Protein AF-A0A1P8F9T5-F1 (afdb_monomer_lite)

Foldseek 3Di:
DDLVVQLVVLVVVLVVLLQVQLVQCCVQVVDDSVVSSVVLVCLLCVVCPVPDDDPDPSNVVSSVVSNVRSVVSVVSNVVSVVVVVVVVVVVVVLVVVVLVLLVVCCVQALLLLLLQQLQQDPQNAPLDDQPDPPDADDPVSLVVVVVVLVPDQQFGHPVSHDLVSLLVSLPDPSLVVLVPDPSQCVDPLSVQLSVLSVVVNVVCVVPVDPVPDDPVVSVVSRVSSSSNNSSSVVSVSVSLVVCVPPPVVVSSVVRRVHSNPDDDDPDDRDPPDDDDDD

Structure (mmCIF, N/CA/C/O backbone):
data_AF-A0A1P8F9T5-F1
#
_entry.id   AF-A0A1P8F9T5-F1
#
loop_
_atom_site.group_PDB
_atom_site.id
_atom_site.type_symbol
_atom_site.label_atom_id
_atom_site.label_alt_id
_atom_site.label_comp_id
_atom_site.label_asym_id
_atom_site.label_entity_id
_atom_site.label_seq_id
_atom_site.pdbx_PDB_ins_code
_atom_site.Cartn_x
_atom_site.Cartn_y
_atom_site.Cartn_z
_atom_site.occupancy
_atom_site.B_iso_or_equiv
_atom_site.auth_seq_id
_atom_site.auth_comp_id
_atom_site.auth_asym_id
_atom_site.auth_atom_id
_atom_site.pdbx_PDB_model_num
ATOM 1 N N . MET A 1 1 ? 13.207 12.557 -6.306 1.00 66.38 1 MET A N 1
ATOM 2 C CA . MET A 1 1 ? 13.118 11.858 -7.606 1.00 66.38 1 MET A CA 1
ATOM 3 C C . MET A 1 1 ? 12.742 10.406 -7.353 1.00 66.38 1 MET A C 1
ATOM 5 O O . MET A 1 1 ? 13.558 9.678 -6.791 1.00 66.38 1 MET A O 1
ATOM 9 N N . ASN A 1 2 ? 11.508 10.028 -7.687 1.00 79.88 2 ASN A N 1
ATOM 10 C CA . ASN A 1 2 ? 10.922 8.706 -7.414 1.00 79.88 2 ASN A CA 1
ATOM 11 C C . ASN A 1 2 ? 11.573 7.623 -8.296 1.00 79.88 2 ASN A C 1
ATOM 13 O O . ASN A 1 2 ? 12.144 7.956 -9.336 1.00 79.88 2 ASN A O 1
ATOM 17 N N . ALA A 1 3 ? 11.474 6.339 -7.929 1.00 78.50 3 ALA A N 1
ATOM 18 C CA . ALA A 1 3 ? 12.076 5.229 -8.686 1.00 78.50 3 ALA A CA 1
ATOM 19 C C . ALA A 1 3 ? 11.681 5.244 -10.177 1.00 78.50 3 ALA A C 1
ATOM 21 O O . ALA A 1 3 ? 12.543 5.172 -11.050 1.00 78.50 3 ALA A O 1
ATOM 22 N N . ASN A 1 4 ? 10.400 5.497 -10.474 1.00 85.06 4 ASN A N 1
ATOM 23 C CA . ASN A 1 4 ? 9.904 5.646 -11.847 1.00 85.06 4 ASN A CA 1
ATOM 24 C C . ASN A 1 4 ? 10.544 6.835 -12.595 1.00 85.06 4 ASN A C 1
ATOM 26 O O . ASN A 1 4 ? 10.801 6.738 -13.789 1.00 85.06 4 ASN A O 1
ATOM 30 N N . GLN A 1 5 ? 10.827 7.948 -11.908 1.00 88.19 5 GLN A N 1
ATOM 31 C CA . GLN A 1 5 ? 11.483 9.114 -12.518 1.00 88.19 5 GLN A CA 1
ATOM 32 C C . GLN A 1 5 ? 12.963 8.835 -12.807 1.00 88.19 5 GLN A C 1
ATOM 34 O O . GLN A 1 5 ? 13.463 9.233 -13.853 1.00 88.19 5 GLN A O 1
ATOM 39 N N . ARG A 1 6 ? 13.655 8.121 -11.905 1.00 87.75 6 ARG A N 1
ATOM 40 C CA . ARG A 1 6 ? 15.044 7.675 -12.110 1.00 87.75 6 ARG A CA 1
ATOM 41 C C . ARG A 1 6 ? 15.148 6.728 -13.305 1.00 87.75 6 ARG A C 1
ATOM 43 O O . ARG A 1 6 ? 16.012 6.923 -14.152 1.00 87.75 6 ARG A O 1
ATOM 50 N N . LEU A 1 7 ? 14.238 5.756 -13.389 1.00 91.31 7 LEU A N 1
ATOM 51 C CA . LEU A 1 7 ? 14.161 4.809 -14.500 1.00 91.31 7 LEU A CA 1
ATOM 52 C C . LEU A 1 7 ? 13.865 5.521 -15.830 1.00 91.31 7 LEU A C 1
ATOM 54 O O . LEU A 1 7 ? 14.574 5.301 -16.807 1.00 91.31 7 LEU A O 1
ATOM 58 N N . ALA A 1 8 ? 12.876 6.420 -15.861 1.00 92.88 8 ALA A N 1
ATOM 59 C CA . ALA A 1 8 ? 12.541 7.188 -17.062 1.00 92.88 8 ALA A CA 1
ATOM 60 C C . ALA A 1 8 ? 13.711 8.063 -17.541 1.00 92.88 8 ALA A C 1
ATOM 62 O O . ALA A 1 8 ? 13.995 8.108 -18.737 1.00 92.88 8 ALA A O 1
ATOM 63 N N . LEU A 1 9 ? 14.424 8.710 -16.613 1.00 93.44 9 LEU A N 1
ATOM 64 C CA . LEU A 1 9 ? 15.617 9.494 -16.927 1.00 93.44 9 LEU A CA 1
ATOM 65 C C . LEU A 1 9 ? 16.732 8.612 -17.512 1.00 93.44 9 LEU A C 1
ATOM 67 O O . LEU A 1 9 ? 17.311 8.966 -18.536 1.00 93.44 9 LEU A O 1
ATOM 71 N N . ALA A 1 10 ? 17.010 7.457 -16.897 1.00 92.88 10 ALA A N 1
ATOM 72 C CA . ALA A 1 10 ? 18.035 6.526 -17.370 1.00 92.88 10 ALA A CA 1
ATOM 73 C C . ALA A 1 10 ? 17.717 5.979 -18.773 1.00 92.88 10 ALA A C 1
ATOM 75 O O . ALA A 1 10 ? 18.599 5.948 -19.630 1.00 92.88 10 ALA A O 1
ATOM 76 N N . ILE A 1 11 ? 16.451 5.628 -19.033 1.00 95.56 11 ILE A N 1
ATOM 77 C CA . ILE A 1 11 ? 15.979 5.212 -20.362 1.00 95.56 11 ILE A CA 1
ATOM 78 C C . ILE A 1 11 ? 16.142 6.354 -21.371 1.00 95.56 11 ILE A C 1
ATOM 80 O O . ILE A 1 11 ? 16.661 6.132 -22.461 1.00 95.56 11 ILE A O 1
ATOM 84 N N . GLY A 1 12 ? 15.749 7.580 -21.013 1.00 96.44 12 GLY A N 1
ATOM 85 C CA . GLY A 1 12 ? 15.883 8.745 -21.890 1.00 96.44 12 GLY A CA 1
ATOM 86 C C . GLY A 1 12 ? 17.334 9.025 -22.294 1.00 96.44 12 GLY A C 1
ATOM 87 O O . GLY A 1 12 ? 17.613 9.254 -23.470 1.00 96.44 12 GLY A O 1
ATOM 88 N N . ILE A 1 13 ? 18.271 8.940 -21.344 1.00 96.00 13 ILE A N 1
ATOM 89 C CA . ILE A 1 13 ? 19.704 9.121 -21.617 1.00 96.00 13 ILE A CA 1
ATOM 90 C C . ILE A 1 13 ? 20.246 7.981 -22.486 1.00 96.00 13 ILE A C 1
ATOM 92 O O . ILE A 1 13 ? 20.956 8.243 -23.455 1.00 96.00 13 ILE A O 1
ATOM 96 N N . LEU A 1 14 ? 19.883 6.728 -22.193 1.00 96.81 14 LEU A N 1
ATOM 97 C CA . LEU A 1 14 ? 20.298 5.575 -22.995 1.00 96.81 14 LEU A CA 1
ATOM 98 C C . LEU A 1 14 ? 19.817 5.691 -24.448 1.00 96.81 14 LEU A C 1
ATOM 100 O O . LEU A 1 14 ? 20.586 5.431 -25.370 1.00 96.81 14 LEU A O 1
ATOM 104 N N . MET A 1 15 ? 18.575 6.137 -24.659 1.00 96.88 15 MET A N 1
ATOM 105 C CA . MET A 1 15 ? 18.025 6.389 -25.994 1.00 96.88 15 MET A CA 1
ATOM 106 C C . MET A 1 15 ? 18.798 7.489 -26.726 1.00 96.88 15 MET A C 1
ATOM 108 O O . MET A 1 15 ? 19.108 7.334 -27.904 1.00 96.88 15 MET A O 1
ATOM 112 N N . LEU A 1 16 ? 19.163 8.574 -26.037 1.00 97.31 16 LEU A N 1
ATOM 113 C CA . LEU A 1 16 ? 19.968 9.647 -26.623 1.00 97.31 16 LEU A CA 1
ATOM 114 C C . LEU A 1 16 ? 21.365 9.155 -27.026 1.00 97.31 16 LEU A C 1
ATOM 116 O O . LEU A 1 16 ? 21.825 9.466 -28.124 1.00 97.31 16 LEU A O 1
ATOM 120 N N . ILE A 1 17 ? 22.010 8.342 -26.183 1.00 96.62 17 ILE A N 1
ATOM 121 C CA . ILE A 1 17 ? 23.303 7.712 -26.489 1.00 96.62 17 ILE A CA 1
ATOM 122 C C . ILE A 1 17 ? 23.172 6.769 -27.691 1.00 96.62 17 ILE A C 1
ATOM 124 O O . ILE A 1 17 ? 24.004 6.817 -28.595 1.00 96.62 17 ILE A O 1
ATOM 128 N N . ALA A 1 18 ? 22.116 5.954 -27.745 1.00 96.81 18 ALA A N 1
ATOM 129 C CA . ALA A 1 18 ? 21.873 5.038 -28.856 1.00 96.81 18 ALA A CA 1
ATOM 130 C C . ALA A 1 18 ? 21.623 5.782 -30.181 1.00 96.81 18 ALA A C 1
ATOM 132 O O . ALA A 1 18 ? 22.160 5.397 -31.219 1.00 96.81 18 ALA A O 1
ATOM 133 N N . ILE A 1 19 ? 20.866 6.884 -30.156 1.00 97.50 19 ILE A N 1
ATOM 134 C CA . ILE A 1 19 ? 20.641 7.737 -31.333 1.00 97.50 19 ILE A CA 1
ATOM 135 C C . ILE A 1 19 ? 21.954 8.392 -31.780 1.00 97.50 19 ILE A C 1
ATOM 137 O O . ILE A 1 19 ? 22.279 8.362 -32.966 1.00 97.50 19 ILE A O 1
ATOM 141 N N . ALA A 1 20 ? 22.736 8.939 -30.844 1.00 96.88 20 ALA A N 1
ATOM 142 C CA . ALA A 1 20 ? 24.030 9.547 -31.146 1.00 96.88 20 ALA A CA 1
ATOM 143 C C . ALA A 1 20 ? 25.016 8.529 -31.743 1.00 96.88 20 ALA A C 1
ATOM 145 O O . ALA A 1 20 ? 25.662 8.826 -32.748 1.00 96.88 20 ALA A O 1
ATOM 146 N N . GLY A 1 21 ? 25.082 7.318 -31.179 1.00 96.31 21 GLY A N 1
ATOM 147 C CA . GLY A 1 21 ? 25.887 6.215 -31.708 1.00 96.31 21 GLY A CA 1
ATOM 148 C C . GLY A 1 21 ? 25.456 5.796 -33.112 1.00 96.31 21 GLY A C 1
ATOM 149 O O . GLY A 1 21 ? 26.296 5.697 -34.003 1.00 96.31 21 GLY A O 1
ATOM 150 N N . THR A 1 22 ? 24.146 5.671 -33.345 1.00 97.31 22 THR A N 1
ATOM 151 C CA . THR A 1 22 ? 23.578 5.303 -34.653 1.00 97.31 22 THR A CA 1
ATOM 152 C C . THR A 1 22 ? 23.912 6.344 -35.721 1.00 97.31 22 THR A C 1
ATOM 154 O O . THR A 1 22 ? 24.378 6.003 -36.806 1.00 97.31 22 THR A O 1
ATOM 157 N N . ILE A 1 23 ? 23.727 7.634 -35.416 1.00 97.62 23 ILE A N 1
ATOM 158 C CA . ILE A 1 23 ? 24.086 8.726 -36.332 1.00 97.62 23 ILE A CA 1
ATOM 159 C C . ILE A 1 23 ? 25.601 8.738 -36.577 1.00 97.62 23 ILE A C 1
ATOM 161 O O . ILE A 1 23 ? 26.035 8.910 -37.716 1.00 97.62 23 ILE A O 1
ATOM 165 N N . GLY A 1 24 ? 26.399 8.542 -35.524 1.00 96.38 24 GLY A N 1
ATOM 166 C CA . GLY A 1 24 ? 27.856 8.501 -35.599 1.00 96.38 24 GLY A CA 1
ATOM 167 C C . GLY A 1 24 ? 28.362 7.387 -36.512 1.00 96.38 24 GLY A C 1
ATOM 168 O O . GLY A 1 24 ? 29.089 7.669 -37.460 1.00 96.38 24 GLY A O 1
ATOM 169 N N . PHE A 1 25 ? 27.930 6.143 -36.296 1.00 97.06 25 PHE A N 1
ATOM 170 C CA . PHE A 1 25 ? 28.330 5.016 -37.141 1.00 97.06 25 PHE A CA 1
ATOM 171 C C . PHE A 1 25 ? 27.805 5.135 -38.572 1.00 97.06 25 PHE A C 1
ATOM 173 O O . PHE A 1 25 ? 28.556 4.870 -39.505 1.00 97.06 25 PHE A O 1
ATOM 180 N N . SER A 1 26 ? 26.569 5.602 -38.777 1.00 96.69 26 SER A N 1
ATOM 181 C CA . SER A 1 26 ? 26.037 5.801 -40.132 1.00 96.69 26 SER A CA 1
ATOM 182 C C . SER A 1 26 ? 26.861 6.822 -40.927 1.00 96.69 26 SER A C 1
ATOM 184 O O . SER A 1 26 ? 27.148 6.604 -42.100 1.00 96.69 26 SER A O 1
ATOM 186 N N . ARG A 1 27 ? 27.316 7.912 -40.289 1.00 95.56 27 ARG A N 1
ATOM 187 C CA . ARG A 1 27 ? 28.138 8.939 -40.953 1.00 95.56 27 ARG A CA 1
ATOM 188 C C . ARG A 1 27 ? 29.600 8.539 -41.136 1.00 95.56 27 ARG A C 1
ATOM 190 O O . ARG A 1 27 ? 30.176 8.888 -42.160 1.00 95.56 27 ARG A O 1
ATOM 197 N N . LEU A 1 28 ? 30.200 7.875 -40.149 1.00 95.00 28 LEU A N 1
ATOM 198 C CA . LEU A 1 28 ? 31.630 7.542 -40.160 1.00 95.00 28 LEU A CA 1
ATOM 199 C C . LEU A 1 28 ? 31.944 6.283 -40.977 1.00 95.00 28 LEU A C 1
ATOM 201 O O . LEU A 1 28 ? 33.001 6.219 -41.592 1.00 95.00 28 LEU A O 1
ATOM 205 N N . GLU A 1 29 ? 31.034 5.307 -41.001 1.00 93.44 29 GLU A N 1
ATOM 206 C CA . GLU A 1 29 ? 31.221 4.029 -41.706 1.00 93.44 29 GLU A CA 1
ATOM 207 C C . GLU A 1 29 ? 30.337 3.909 -42.962 1.00 93.44 29 GLU A C 1
ATOM 209 O O . GLU A 1 29 ? 30.403 2.910 -43.670 1.00 93.44 29 GLU A O 1
ATOM 214 N N . GLY A 1 30 ? 29.491 4.906 -43.258 1.00 92.56 30 GLY A N 1
ATOM 215 C CA . GLY A 1 30 ? 28.586 4.872 -44.417 1.00 92.56 30 GLY A CA 1
ATOM 216 C C . GLY A 1 30 ? 27.488 3.806 -44.317 1.00 92.56 30 GLY A C 1
ATOM 217 O O . GLY A 1 30 ? 26.917 3.409 -45.332 1.00 92.56 30 GLY A O 1
ATOM 218 N N . LEU A 1 31 ? 27.207 3.323 -43.104 1.00 93.62 31 LEU A N 1
ATOM 219 C CA . LEU A 1 31 ? 26.227 2.272 -42.847 1.00 93.62 31 LEU A CA 1
ATOM 220 C C . LEU A 1 31 ? 24.793 2.776 -43.032 1.00 93.62 31 LEU A C 1
ATOM 222 O O . LEU A 1 31 ? 24.474 3.939 -42.743 1.00 93.62 31 LEU A O 1
ATOM 226 N N . SER A 1 32 ? 23.904 1.863 -43.436 1.00 96.19 32 SER A N 1
ATOM 227 C CA . SER A 1 32 ? 22.465 2.111 -43.381 1.00 96.19 32 SER A CA 1
ATOM 228 C C . SER A 1 32 ? 22.043 2.439 -41.941 1.00 96.19 32 SER A C 1
ATOM 230 O O . SER A 1 32 ? 22.690 2.024 -40.976 1.00 96.19 32 SER A O 1
ATOM 232 N N . ALA A 1 33 ? 20.945 3.179 -41.766 1.00 93.94 33 ALA A N 1
ATOM 233 C CA . ALA A 1 33 ? 20.464 3.531 -40.427 1.00 93.94 33 ALA A CA 1
ATOM 234 C C . ALA A 1 33 ? 20.192 2.289 -39.556 1.00 93.94 33 ALA A C 1
ATOM 236 O O . ALA A 1 33 ? 20.396 2.329 -38.345 1.00 93.94 33 ALA A O 1
ATOM 237 N N . PHE A 1 34 ? 19.766 1.185 -40.177 1.00 95.62 34 PHE A N 1
ATOM 238 C CA . PHE A 1 34 ? 19.504 -0.073 -39.489 1.00 95.62 34 PHE A CA 1
ATOM 239 C C . PHE A 1 34 ? 20.798 -0.766 -39.046 1.00 95.62 34 PHE A C 1
ATOM 241 O O . PHE A 1 34 ? 20.914 -1.131 -37.880 1.00 95.62 34 PHE A O 1
ATOM 248 N N . ASP A 1 35 ? 21.796 -0.867 -39.926 1.00 96.94 35 ASP A N 1
ATOM 249 C CA . ASP A 1 35 ? 23.083 -1.503 -39.606 1.00 96.94 35 ASP A CA 1
ATOM 250 C C . ASP A 1 35 ? 23.869 -0.698 -38.563 1.00 96.94 35 ASP A C 1
ATOM 252 O O . ASP A 1 35 ? 24.486 -1.258 -37.657 1.00 96.94 35 ASP A O 1
ATOM 256 N N . ALA A 1 36 ? 23.796 0.634 -38.634 1.00 96.88 36 ALA A N 1
ATOM 257 C CA . ALA A 1 36 ? 24.385 1.517 -37.634 1.00 96.88 36 ALA A CA 1
ATOM 258 C C . ALA A 1 36 ? 23.687 1.397 -36.268 1.00 96.88 36 ALA A C 1
ATOM 260 O O . ALA A 1 36 ? 24.349 1.419 -35.224 1.00 96.88 36 ALA A O 1
ATOM 261 N N . PHE A 1 37 ? 22.357 1.250 -36.258 1.00 97.19 37 PHE A N 1
ATOM 262 C CA . PHE A 1 37 ? 21.597 1.007 -35.033 1.00 97.19 37 PHE A CA 1
ATOM 263 C C . PHE A 1 37 ? 21.952 -0.354 -34.437 1.00 97.19 37 PHE A C 1
ATOM 265 O O . PHE A 1 37 ? 22.240 -0.446 -33.245 1.00 97.19 37 PHE A O 1
ATOM 272 N N . TYR A 1 38 ? 22.017 -1.388 -35.273 1.00 97.50 38 TYR A N 1
ATOM 273 C CA . TYR A 1 38 ? 22.444 -2.724 -34.884 1.00 97.50 38 TYR A CA 1
ATOM 274 C C . TYR A 1 38 ? 23.848 -2.719 -34.261 1.00 97.50 38 TYR A C 1
ATOM 276 O O . TYR A 1 38 ? 24.004 -3.170 -33.124 1.00 97.50 38 TYR A O 1
ATOM 284 N N . LEU A 1 39 ? 24.841 -2.110 -34.925 1.00 97.38 39 LEU A N 1
ATOM 285 C CA . LEU A 1 39 ? 26.199 -1.968 -34.387 1.00 97.38 39 LEU A CA 1
ATOM 286 C C . LEU A 1 39 ? 26.201 -1.229 -33.040 1.00 97.38 39 LEU A C 1
ATOM 288 O O . LEU A 1 39 ? 26.891 -1.636 -32.102 1.00 97.38 39 LEU A O 1
ATOM 292 N N . THR A 1 40 ? 25.392 -0.174 -32.912 1.00 97.31 40 THR A N 1
ATOM 293 C CA . THR A 1 40 ? 25.252 0.577 -31.657 1.00 97.31 40 THR A CA 1
ATOM 294 C C . THR A 1 40 ? 24.703 -0.301 -30.537 1.00 97.31 40 THR A C 1
ATOM 296 O O . THR A 1 40 ? 25.285 -0.346 -29.456 1.00 97.31 40 THR A O 1
ATOM 299 N N . VAL A 1 41 ? 23.614 -1.031 -30.785 1.00 96.62 41 VAL A N 1
ATOM 300 C CA . VAL A 1 41 ? 22.981 -1.905 -29.788 1.00 96.62 41 VAL A CA 1
ATOM 301 C C . VAL A 1 41 ? 23.930 -3.018 -29.357 1.00 96.62 41 VAL A C 1
ATOM 303 O O . VAL A 1 41 ? 24.117 -3.223 -28.159 1.00 96.62 41 VAL A O 1
ATOM 306 N N . VAL A 1 42 ? 24.571 -3.707 -30.301 1.00 96.88 42 VAL A N 1
ATOM 307 C CA . VAL A 1 42 ? 25.502 -4.816 -30.027 1.00 96.88 42 VAL A CA 1
ATOM 308 C C . VAL A 1 42 ? 26.738 -4.340 -29.250 1.00 96.88 42 VAL A C 1
ATOM 310 O O . VAL A 1 42 ? 27.247 -5.070 -28.398 1.00 96.88 42 VAL A O 1
ATOM 313 N N . THR A 1 43 ? 27.174 -3.096 -29.475 1.00 96.31 43 THR A N 1
ATOM 314 C CA . THR A 1 43 ? 28.261 -2.451 -28.720 1.00 96.31 43 THR A CA 1
ATOM 315 C C . THR A 1 43 ? 27.822 -2.069 -27.302 1.00 96.31 43 THR A C 1
ATOM 317 O O . THR A 1 43 ? 28.490 -2.428 -26.336 1.00 96.31 43 THR A O 1
ATOM 320 N N . ILE A 1 44 ? 26.682 -1.382 -27.153 1.00 97.00 44 ILE A N 1
ATOM 321 C CA . ILE A 1 44 ? 26.141 -0.938 -25.853 1.00 97.00 44 ILE A CA 1
ATOM 322 C C . ILE A 1 44 ? 25.819 -2.126 -24.942 1.00 97.00 44 ILE A C 1
ATOM 324 O O . ILE A 1 44 ? 26.078 -2.081 -23.742 1.00 97.00 44 ILE A O 1
ATOM 328 N N . THR A 1 45 ? 25.253 -3.190 -25.512 1.00 95.19 45 THR A N 1
ATOM 329 C CA . THR A 1 45 ? 24.917 -4.426 -24.789 1.00 95.19 45 THR A CA 1
ATOM 330 C C . THR A 1 45 ? 26.129 -5.322 -24.551 1.00 95.19 45 THR A C 1
ATOM 332 O O . THR A 1 45 ? 26.002 -6.339 -23.873 1.00 95.19 45 THR A O 1
ATOM 335 N N . THR A 1 46 ? 27.306 -4.956 -25.073 1.00 94.88 46 THR A N 1
ATOM 336 C CA . THR A 1 46 ? 28.560 -5.725 -24.987 1.00 94.88 46 THR A CA 1
ATOM 337 C C . THR A 1 46 ? 28.469 -7.144 -25.559 1.00 94.88 46 THR A C 1
ATOM 339 O O . THR A 1 46 ? 29.267 -8.004 -25.206 1.00 94.88 46 THR A O 1
ATOM 342 N N . VAL A 1 47 ? 27.509 -7.397 -26.457 1.00 96.19 47 VAL A N 1
ATOM 343 C CA . VAL A 1 47 ? 27.352 -8.699 -27.125 1.00 96.19 47 VAL A CA 1
ATOM 344 C C . VAL A 1 47 ? 28.466 -8.918 -28.148 1.00 96.19 47 VAL A C 1
ATOM 346 O O . VAL A 1 47 ? 29.062 -9.987 -28.180 1.00 96.19 47 VAL A O 1
ATOM 349 N N . GLY A 1 48 ? 28.767 -7.897 -28.959 1.00 92.94 48 GLY A N 1
ATOM 350 C CA . GLY A 1 48 ? 29.928 -7.882 -29.855 1.00 92.94 48 GLY A CA 1
ATOM 351 C C . GLY A 1 48 ? 30.016 -9.041 -30.858 1.00 92.94 48 GLY A C 1
ATOM 352 O O . GLY A 1 48 ? 31.059 -9.681 -30.920 1.00 92.94 48 GLY A O 1
ATOM 353 N N . TYR A 1 49 ? 28.974 -9.302 -31.658 1.00 94.44 49 TYR A N 1
ATOM 354 C CA . TYR A 1 49 ? 28.968 -10.414 -32.629 1.00 94.44 49 TYR A CA 1
ATOM 355 C C . TYR A 1 49 ? 30.140 -10.399 -33.628 1.00 94.44 49 TYR A C 1
ATOM 357 O O . TYR A 1 49 ? 30.564 -11.460 -34.081 1.00 94.44 49 TYR A O 1
ATOM 365 N N . GLY A 1 50 ? 30.678 -9.217 -33.952 1.00 92.25 50 GLY A N 1
ATOM 366 C CA . GLY A 1 50 ? 31.856 -9.062 -34.815 1.00 92.25 50 GLY A CA 1
ATOM 367 C C . GLY A 1 50 ? 31.573 -9.179 -36.316 1.00 92.25 50 GLY A C 1
ATOM 368 O O . GLY A 1 50 ? 32.505 -9.248 -37.110 1.00 92.25 50 GLY A O 1
ATOM 369 N N . ASP A 1 51 ? 30.302 -9.189 -36.703 1.00 93.94 51 ASP A N 1
ATOM 370 C CA . ASP A 1 51 ? 29.811 -9.200 -38.082 1.00 93.94 51 ASP A CA 1
ATOM 371 C C . ASP A 1 51 ? 29.869 -7.816 -38.748 1.00 93.94 51 ASP A C 1
ATOM 373 O O . ASP A 1 51 ? 30.231 -7.704 -39.918 1.00 93.94 51 ASP A O 1
ATOM 377 N N . ILE A 1 52 ? 29.577 -6.758 -37.989 1.00 94.31 52 ILE A N 1
ATOM 378 C CA . ILE A 1 52 ? 29.816 -5.361 -38.365 1.00 94.31 52 ILE A CA 1
ATOM 379 C C . ILE A 1 52 ? 30.775 -4.764 -37.336 1.00 94.31 52 ILE A C 1
ATOM 381 O O . ILE A 1 52 ? 30.555 -4.886 -36.131 1.00 94.31 52 ILE A O 1
ATOM 385 N N . VAL A 1 53 ? 31.855 -4.126 -37.795 1.00 94.38 53 VAL A N 1
ATOM 386 C CA . VAL A 1 53 ? 32.901 -3.581 -36.918 1.00 94.38 53 VAL A CA 1
ATOM 387 C C . VAL A 1 53 ? 33.352 -2.189 -37.369 1.00 94.38 53 VAL A C 1
ATOM 389 O O . VAL A 1 53 ? 33.390 -1.926 -38.569 1.00 94.38 53 VAL A O 1
ATOM 392 N N . PRO A 1 54 ? 33.726 -1.295 -36.435 1.00 94.44 54 PRO A N 1
ATOM 393 C CA . PRO A 1 54 ? 34.280 0.014 -36.772 1.00 94.44 54 PRO A CA 1
ATOM 394 C C . PRO A 1 54 ? 35.648 -0.121 -37.465 1.00 94.44 54 PRO A C 1
ATOM 396 O O . PRO A 1 54 ? 36.615 -0.625 -36.875 1.00 94.44 54 PRO A O 1
ATOM 399 N N . THR A 1 55 ? 35.744 0.335 -38.716 1.00 94.06 55 THR A N 1
ATOM 400 C CA . THR A 1 55 ? 36.971 0.223 -39.522 1.00 94.06 55 THR A CA 1
ATOM 401 C C . THR A 1 55 ? 37.859 1.462 -39.429 1.00 94.06 55 THR A C 1
ATOM 403 O O . THR A 1 55 ? 39.085 1.333 -39.465 1.00 94.06 55 THR A O 1
ATOM 406 N N . THR A 1 56 ? 37.263 2.642 -39.237 1.00 94.69 56 THR A N 1
ATOM 407 C CA . THR A 1 56 ? 37.971 3.925 -39.121 1.00 94.69 56 THR A CA 1
ATOM 408 C C . THR A 1 56 ? 38.422 4.229 -37.688 1.00 94.69 56 THR A C 1
ATOM 410 O O . THR A 1 56 ? 37.789 3.835 -36.709 1.00 94.69 56 THR A O 1
ATOM 413 N N . ASP A 1 57 ? 39.504 4.996 -37.527 1.00 96.06 57 ASP A N 1
ATOM 414 C CA . ASP A 1 57 ? 39.981 5.389 -36.191 1.00 96.06 57 ASP A CA 1
ATOM 415 C C . ASP A 1 57 ? 38.948 6.239 -35.431 1.00 96.06 57 ASP A C 1
ATOM 417 O O . ASP A 1 57 ? 38.776 6.092 -34.219 1.00 96.06 57 ASP A O 1
ATOM 421 N N . ALA A 1 58 ? 38.194 7.078 -36.150 1.00 95.62 58 ALA A N 1
ATOM 422 C CA . ALA A 1 58 ? 37.126 7.891 -35.573 1.00 95.62 58 ALA A CA 1
ATOM 423 C C . ALA A 1 58 ? 35.960 7.038 -35.045 1.00 95.62 58 ALA A C 1
ATOM 425 O O . ALA A 1 58 ? 35.465 7.288 -33.943 1.00 95.62 58 ALA A O 1
ATOM 426 N N . SER A 1 59 ? 35.524 6.016 -35.790 1.00 94.25 59 SER A N 1
ATOM 427 C CA . SER A 1 59 ? 34.439 5.133 -35.349 1.00 94.25 59 SER A CA 1
ATOM 428 C C . SER A 1 59 ? 34.880 4.191 -34.226 1.00 94.25 59 SER A C 1
ATOM 430 O O . SER A 1 59 ? 34.076 3.870 -33.353 1.00 94.25 59 SER A O 1
ATOM 432 N N . ARG A 1 60 ? 36.162 3.806 -34.171 1.00 95.62 60 ARG A N 1
ATOM 433 C CA . ARG A 1 60 ? 36.739 3.073 -33.032 1.00 95.62 60 ARG A CA 1
ATOM 434 C C . ARG A 1 60 ? 36.728 3.909 -31.760 1.00 95.62 60 ARG A C 1
ATOM 436 O O . ARG A 1 60 ? 36.336 3.404 -30.711 1.00 95.62 60 ARG A O 1
ATOM 443 N N . LEU A 1 61 ? 37.095 5.188 -31.849 1.00 96.88 61 LEU A N 1
ATOM 444 C CA . LEU A 1 61 ? 37.029 6.106 -30.711 1.00 96.88 61 LEU A CA 1
ATOM 445 C C . LEU A 1 61 ? 35.580 6.317 -30.240 1.00 96.88 61 LEU A C 1
ATOM 447 O O . LEU A 1 61 ? 35.309 6.293 -29.038 1.00 96.88 61 LEU A O 1
ATOM 451 N N . LEU A 1 62 ? 34.634 6.436 -31.179 1.00 95.81 62 LEU A N 1
ATOM 452 C CA . LEU A 1 62 ? 33.201 6.451 -30.876 1.00 95.81 62 LEU A CA 1
ATOM 453 C C . LEU A 1 62 ? 32.758 5.159 -30.172 1.00 95.81 62 LEU A C 1
ATOM 455 O O . LEU A 1 62 ? 32.064 5.232 -29.160 1.00 95.81 62 LEU A O 1
ATOM 459 N N . ALA A 1 63 ? 33.177 3.991 -30.666 1.00 95.12 63 ALA A N 1
ATOM 460 C CA . ALA A 1 63 ? 32.854 2.699 -30.068 1.00 95.12 63 ALA A CA 1
ATOM 461 C C . ALA A 1 63 ? 33.399 2.581 -28.636 1.00 95.12 63 ALA A C 1
ATOM 463 O O . ALA A 1 63 ? 32.663 2.174 -27.742 1.00 95.12 63 ALA A O 1
ATOM 464 N N . MET A 1 64 ? 34.639 3.014 -28.382 1.00 95.88 64 MET A N 1
ATOM 465 C CA . MET A 1 64 ? 35.209 3.062 -27.027 1.00 95.88 64 MET A CA 1
ATOM 466 C C . MET A 1 64 ? 34.373 3.950 -26.094 1.00 95.88 64 MET A C 1
ATOM 468 O O . MET A 1 64 ? 34.046 3.547 -24.977 1.00 95.88 64 MET A O 1
ATOM 472 N N . GLY A 1 65 ? 33.969 5.134 -26.566 1.00 96.00 65 GLY A N 1
ATOM 473 C CA . GLY A 1 65 ? 33.086 6.029 -25.817 1.00 96.00 65 GLY A CA 1
ATOM 474 C C . GLY A 1 65 ? 31.706 5.420 -25.546 1.00 96.00 65 GLY A C 1
ATOM 475 O O . GLY A 1 65 ? 31.192 5.527 -24.430 1.00 96.00 65 GLY A O 1
ATOM 476 N N . LEU A 1 66 ? 31.118 4.742 -26.536 1.00 95.69 66 LEU A N 1
ATOM 477 C CA . LEU A 1 66 ? 29.832 4.047 -26.430 1.00 95.69 66 LEU A CA 1
ATOM 478 C C . LEU A 1 66 ? 29.877 2.873 -25.457 1.00 95.69 66 LEU A C 1
ATOM 480 O O . LEU A 1 66 ? 28.915 2.676 -24.722 1.00 95.69 66 LEU A O 1
ATOM 484 N N . VAL A 1 67 ? 30.977 2.120 -25.410 1.00 95.88 67 VAL A N 1
ATOM 485 C CA . VAL A 1 67 ? 31.147 1.053 -24.419 1.00 95.88 67 VAL A CA 1
ATOM 486 C C . VAL A 1 67 ? 31.155 1.650 -23.016 1.00 95.88 67 VAL A C 1
ATOM 488 O O . VAL A 1 67 ? 30.385 1.211 -22.175 1.00 95.88 67 VAL A O 1
ATOM 491 N N . VAL A 1 68 ? 31.945 2.696 -22.752 1.00 95.94 68 VAL A N 1
ATOM 492 C CA . VAL A 1 68 ? 32.014 3.288 -21.402 1.00 95.94 68 VAL A CA 1
ATOM 493 C C . VAL A 1 68 ? 30.681 3.916 -20.993 1.00 95.94 68 VAL A C 1
ATOM 495 O O . VAL A 1 68 ? 30.186 3.681 -19.891 1.00 95.94 68 VAL A O 1
ATOM 498 N N . THR A 1 69 ? 30.078 4.716 -21.869 1.00 95.38 69 THR A N 1
ATOM 499 C CA . THR A 1 69 ? 28.858 5.465 -21.538 1.00 95.38 69 THR A CA 1
ATOM 500 C C . THR A 1 69 ? 27.606 4.606 -21.688 1.00 95.38 69 THR A C 1
ATOM 502 O O . THR A 1 69 ? 26.852 4.433 -20.732 1.00 95.38 69 THR A O 1
ATOM 505 N N . GLY A 1 70 ? 27.395 4.012 -22.858 1.00 94.62 70 GLY A N 1
ATOM 506 C CA . GLY A 1 70 ? 26.213 3.227 -23.186 1.00 94.62 70 GLY A CA 1
ATOM 507 C C . GLY A 1 70 ? 26.036 2.003 -22.296 1.00 94.62 70 GLY A C 1
ATOM 508 O O . GLY A 1 70 ? 24.941 1.817 -21.769 1.00 94.62 70 GLY A O 1
ATOM 509 N N . PHE A 1 71 ? 27.089 1.214 -22.047 1.00 96.00 71 PHE A N 1
ATOM 510 C CA . PHE A 1 71 ? 26.986 0.052 -21.151 1.00 96.00 71 PHE A CA 1
ATOM 511 C C . PHE A 1 71 ? 26.646 0.462 -19.711 1.00 96.00 71 PHE A C 1
ATOM 513 O O . PHE A 1 71 ? 25.830 -0.181 -19.047 1.00 96.00 71 PHE A O 1
ATOM 520 N N . THR A 1 72 ? 27.210 1.573 -19.228 1.00 95.12 72 THR A N 1
ATOM 521 C CA . THR A 1 72 ? 26.903 2.105 -17.890 1.00 95.12 72 THR A CA 1
ATOM 522 C C . THR A 1 72 ? 25.422 2.466 -17.763 1.00 95.12 72 THR A C 1
ATOM 524 O O . THR A 1 72 ? 24.766 2.086 -16.794 1.00 95.12 72 THR A O 1
ATOM 527 N N . PHE A 1 73 ? 24.847 3.148 -18.757 1.00 95.50 73 PHE A N 1
ATOM 528 C CA . PHE A 1 73 ? 23.417 3.469 -18.734 1.00 95.50 73 PHE A CA 1
ATOM 529 C C . PHE A 1 73 ? 22.532 2.241 -18.973 1.00 95.50 73 PHE A C 1
ATOM 531 O O . PHE A 1 73 ? 21.485 2.121 -18.338 1.00 95.50 73 PHE A O 1
ATOM 538 N N . PHE A 1 74 ? 22.957 1.298 -19.816 1.00 95.81 74 PHE A N 1
ATOM 539 C CA . PHE A 1 74 ? 22.252 0.035 -20.028 1.00 95.81 74 PHE A CA 1
ATOM 540 C C . PHE A 1 74 ? 22.140 -0.773 -18.728 1.00 95.81 74 PHE A C 1
ATOM 542 O O . PHE A 1 74 ? 21.040 -1.147 -18.321 1.00 95.81 74 PHE A O 1
ATOM 549 N N . THR A 1 75 ? 23.253 -0.967 -18.018 1.00 94.62 75 THR A N 1
ATOM 550 C CA . THR A 1 75 ? 23.265 -1.668 -16.724 1.00 94.62 75 THR A CA 1
ATOM 551 C C . THR A 1 75 ? 22.448 -0.932 -15.661 1.00 94.62 75 THR A C 1
ATOM 553 O O . THR A 1 75 ? 21.686 -1.570 -14.932 1.00 94.62 75 THR A O 1
ATOM 556 N N . ALA A 1 76 ? 22.511 0.403 -15.611 1.00 93.88 76 ALA A N 1
ATOM 557 C CA . ALA A 1 76 ? 21.678 1.203 -14.714 1.00 93.88 76 ALA A CA 1
ATOM 558 C C . ALA A 1 76 ? 20.173 1.008 -14.977 1.00 93.88 76 ALA A C 1
ATOM 560 O O . ALA A 1 76 ? 19.401 0.845 -14.028 1.00 93.88 76 ALA A O 1
ATOM 561 N N . VAL A 1 77 ? 19.747 0.973 -16.246 1.00 95.06 77 VAL A N 1
ATOM 562 C CA . VAL A 1 77 ? 18.351 0.688 -16.622 1.00 95.06 77 VAL A CA 1
ATOM 563 C C . VAL A 1 77 ? 17.942 -0.712 -16.166 1.00 95.06 77 VAL A C 1
ATOM 565 O O . VAL A 1 77 ? 16.880 -0.859 -15.562 1.00 95.06 77 VAL A O 1
ATOM 568 N N . VAL A 1 78 ? 18.778 -1.731 -16.385 1.00 94.50 78 VAL A N 1
ATOM 569 C CA . VAL A 1 78 ? 18.480 -3.112 -15.961 1.00 94.50 78 VAL A CA 1
ATOM 570 C C . VAL A 1 78 ? 18.322 -3.202 -14.439 1.00 94.50 78 VAL A C 1
ATOM 572 O O . VAL A 1 78 ? 17.305 -3.703 -13.958 1.00 94.50 78 VAL A O 1
ATOM 575 N N . ILE A 1 79 ? 19.276 -2.666 -13.670 1.00 93.38 79 ILE A N 1
ATOM 576 C CA . ILE A 1 79 ? 19.255 -2.716 -12.198 1.00 93.38 79 ILE A CA 1
ATOM 577 C C . ILE A 1 79 ? 18.028 -1.988 -11.641 1.00 93.38 79 ILE A C 1
ATOM 579 O O . ILE A 1 79 ? 17.294 -2.545 -10.824 1.00 93.38 79 ILE A O 1
ATOM 583 N N . THR A 1 80 ? 17.774 -0.760 -12.099 1.00 91.69 80 THR A N 1
ATOM 584 C CA . THR A 1 80 ? 16.638 0.041 -11.614 1.00 91.69 80 THR A CA 1
ATOM 585 C C . THR A 1 80 ? 15.293 -0.563 -12.011 1.00 91.69 80 THR A C 1
ATOM 587 O O . THR A 1 80 ? 14.350 -0.527 -11.219 1.00 91.69 80 THR A O 1
ATOM 590 N N . SER A 1 81 ? 15.203 -1.191 -13.188 1.00 91.19 81 SER A N 1
ATOM 591 C CA . SER A 1 81 ? 14.011 -1.938 -13.603 1.00 91.19 81 SER A CA 1
ATOM 592 C C . SER A 1 81 ? 13.737 -3.100 -12.652 1.00 91.19 81 SER A C 1
ATOM 594 O O . SER A 1 81 ? 12.626 -3.220 -12.135 1.00 91.19 81 SER A O 1
ATOM 596 N N . VAL A 1 82 ? 14.756 -3.913 -12.355 1.00 92.25 82 VAL A N 1
ATOM 597 C CA . VAL A 1 82 ? 14.642 -5.047 -11.427 1.00 92.25 82 VAL A CA 1
ATOM 598 C C . VAL A 1 82 ? 14.242 -4.575 -10.026 1.00 92.25 82 VAL A C 1
ATOM 600 O O . VAL A 1 82 ? 13.289 -5.109 -9.459 1.00 92.25 82 VAL A O 1
ATOM 603 N N . GLN A 1 83 ? 14.894 -3.537 -9.494 1.00 90.50 83 GLN A N 1
ATOM 604 C CA . GLN A 1 83 ? 14.545 -2.941 -8.197 1.00 90.50 83 GLN A CA 1
ATOM 605 C C . GLN A 1 83 ? 13.084 -2.480 -8.156 1.00 90.50 83 GLN A C 1
ATOM 607 O O . GLN A 1 83 ? 12.356 -2.847 -7.238 1.00 90.50 83 GLN A O 1
ATOM 612 N N . SER A 1 84 ? 12.618 -1.773 -9.190 1.00 88.69 84 SER A N 1
ATOM 613 C CA . SER A 1 84 ? 11.235 -1.287 -9.249 1.00 88.69 84 SER A CA 1
ATOM 614 C C . SER A 1 84 ? 10.197 -2.418 -9.267 1.00 88.69 84 SER A C 1
ATOM 616 O O . SER A 1 84 ? 9.107 -2.275 -8.713 1.00 88.69 84 SER A O 1
ATOM 618 N N . LEU A 1 85 ? 10.521 -3.567 -9.873 1.00 89.25 85 LEU A N 1
ATOM 619 C CA . LEU A 1 85 ? 9.651 -4.745 -9.859 1.00 89.25 85 LEU A CA 1
ATOM 620 C C . LEU A 1 85 ? 9.595 -5.382 -8.469 1.00 89.25 85 LEU A C 1
ATOM 622 O O . LEU A 1 85 ? 8.515 -5.777 -8.022 1.00 89.25 85 LEU A O 1
ATOM 626 N N . PHE A 1 86 ? 10.737 -5.474 -7.784 1.00 90.38 86 PHE A N 1
ATOM 627 C CA . PHE A 1 86 ? 10.792 -5.980 -6.414 1.00 90.38 86 PHE A CA 1
ATOM 628 C C . PHE A 1 86 ? 10.038 -5.071 -5.442 1.00 90.38 86 PHE A C 1
ATOM 630 O O . PHE A 1 86 ? 9.213 -5.577 -4.686 1.00 90.38 86 PHE A O 1
ATOM 637 N N . GLU A 1 87 ? 10.233 -3.752 -5.518 1.00 88.12 87 GLU A N 1
ATOM 638 C CA . GLU A 1 87 ? 9.526 -2.768 -4.687 1.00 88.12 87 GLU A CA 1
ATOM 639 C C . GLU A 1 87 ? 8.003 -2.898 -4.836 1.00 88.12 87 GLU A C 1
ATOM 641 O O . GLU A 1 87 ? 7.294 -3.041 -3.841 1.00 88.12 87 GLU A O 1
ATOM 646 N N . ARG A 1 88 ? 7.494 -2.972 -6.076 1.00 86.25 88 ARG A N 1
ATOM 647 C CA . ARG A 1 88 ? 6.054 -3.151 -6.351 1.00 86.25 88 ARG A CA 1
ATOM 648 C C . ARG A 1 88 ? 5.492 -4.440 -5.752 1.00 86.25 88 ARG A C 1
ATOM 650 O O . ARG A 1 88 ? 4.386 -4.454 -5.203 1.00 86.25 88 ARG A O 1
ATOM 657 N N . ARG A 1 89 ? 6.237 -5.543 -5.874 1.00 88.00 89 ARG A N 1
ATOM 658 C CA . ARG A 1 89 ? 5.838 -6.836 -5.296 1.00 88.00 89 ARG A CA 1
ATOM 659 C C . ARG A 1 89 ? 5.826 -6.775 -3.776 1.00 88.00 89 ARG A C 1
ATOM 661 O O . ARG A 1 89 ? 4.904 -7.294 -3.152 1.00 88.00 89 ARG A O 1
ATOM 668 N N . GLU A 1 90 ? 6.830 -6.140 -3.186 1.00 88.00 90 GLU A N 1
ATOM 669 C CA . GLU A 1 90 ? 6.942 -6.032 -1.742 1.00 88.00 90 GLU A CA 1
ATOM 670 C C . GLU A 1 90 ? 5.841 -5.148 -1.152 1.00 88.00 90 GLU A C 1
ATOM 672 O O . GLU A 1 90 ? 5.209 -5.554 -0.183 1.00 88.00 90 GLU A O 1
ATOM 677 N N . GLU A 1 91 ? 5.537 -4.003 -1.766 1.00 85.94 91 GLU A N 1
ATOM 678 C CA . GLU A 1 91 ? 4.414 -3.141 -1.372 1.00 85.94 91 GLU A CA 1
ATOM 679 C C . GLU A 1 91 ? 3.080 -3.891 -1.405 1.00 85.94 91 GLU A C 1
ATOM 681 O O . GLU A 1 91 ? 2.311 -3.840 -0.441 1.00 85.94 91 GLU A O 1
ATOM 686 N N . THR A 1 92 ? 2.835 -4.652 -2.476 1.00 85.81 92 THR A N 1
ATOM 687 C CA . THR A 1 92 ? 1.624 -5.476 -2.603 1.00 85.81 92 THR A CA 1
ATOM 688 C C . THR A 1 92 ? 1.555 -6.516 -1.485 1.00 85.81 92 THR A C 1
ATOM 690 O O . THR A 1 92 ? 0.528 -6.645 -0.818 1.00 85.81 92 THR A O 1
ATOM 693 N N . ARG A 1 93 ? 2.667 -7.216 -1.221 1.00 86.38 93 ARG A N 1
ATOM 694 C CA . ARG A 1 93 ? 2.755 -8.217 -0.151 1.00 86.38 93 ARG A CA 1
ATOM 695 C C . ARG A 1 93 ? 2.523 -7.595 1.227 1.00 86.38 93 ARG A C 1
ATOM 697 O O . ARG A 1 93 ? 1.780 -8.159 2.023 1.00 86.38 93 ARG A O 1
ATOM 704 N N . ARG A 1 94 ? 3.128 -6.436 1.508 1.00 86.88 94 ARG A N 1
ATOM 705 C CA . ARG A 1 94 ? 2.947 -5.707 2.774 1.00 86.88 94 ARG A CA 1
ATOM 706 C C . ARG A 1 94 ? 1.486 -5.311 2.975 1.00 86.88 94 ARG A C 1
ATOM 708 O O . ARG A 1 94 ? 0.944 -5.521 4.056 1.00 86.88 94 ARG A O 1
ATOM 715 N N . SER A 1 95 ? 0.833 -4.802 1.928 1.00 86.12 95 SER A N 1
ATOM 716 C CA . SER A 1 95 ? -0.586 -4.438 1.978 1.00 86.12 95 SER A CA 1
ATOM 717 C C . SER A 1 95 ? -1.480 -5.653 2.258 1.00 86.12 95 SER A C 1
ATOM 719 O O . SER A 1 95 ? -2.338 -5.588 3.133 1.00 86.12 95 SER A O 1
ATOM 721 N N . GLN A 1 96 ? -1.233 -6.789 1.597 1.00 87.38 96 GLN A N 1
ATOM 722 C CA . GLN A 1 96 ? -1.978 -8.035 1.831 1.00 87.38 96 GLN A CA 1
ATOM 723 C C . GLN A 1 96 ? -1.785 -8.586 3.251 1.00 87.38 96 GLN A C 1
ATOM 725 O O . GLN A 1 96 ? -2.755 -8.976 3.905 1.00 87.38 96 GLN A O 1
ATOM 730 N N . GLN A 1 97 ? -0.543 -8.591 3.748 1.00 89.38 97 GLN A N 1
ATOM 731 C CA . GLN A 1 97 ? -0.239 -8.998 5.121 1.00 89.38 97 GLN A CA 1
ATOM 732 C C . GLN A 1 97 ? -0.987 -8.121 6.123 1.00 89.38 97 GLN A C 1
ATOM 734 O O . GLN A 1 97 ? -1.655 -8.641 7.010 1.00 89.38 97 GLN A O 1
ATOM 739 N N . LEU A 1 98 ? -0.943 -6.800 5.941 1.00 91.69 98 LEU A N 1
ATOM 740 C CA . LEU A 1 98 ? -1.653 -5.862 6.801 1.00 91.69 98 LEU A CA 1
ATOM 741 C C . LEU A 1 98 ? -3.169 -6.112 6.802 1.00 91.69 98 LEU A C 1
ATOM 743 O O . LEU A 1 98 ? -3.766 -6.156 7.872 1.00 91.69 98 LEU A O 1
ATOM 747 N N . GLN A 1 99 ? -3.787 -6.325 5.636 1.00 92.00 99 GLN A N 1
ATOM 748 C CA . GLN A 1 99 ? -5.224 -6.621 5.549 1.00 92.00 99 GLN A CA 1
ATOM 749 C C . GLN A 1 99 ? -5.596 -7.918 6.277 1.00 92.00 99 GLN A C 1
ATOM 751 O O . GLN A 1 99 ? -6.615 -7.968 6.963 1.00 92.00 99 GLN A O 1
ATOM 756 N N . THR A 1 100 ? -4.745 -8.943 6.202 1.00 91.31 100 THR A N 1
ATOM 757 C CA . THR A 1 100 ? -4.944 -10.200 6.943 1.00 91.31 100 THR A CA 1
ATOM 758 C C . THR A 1 100 ? -4.911 -9.962 8.454 1.00 91.31 100 THR A C 1
ATOM 760 O O . THR A 1 100 ? -5.778 -10.449 9.174 1.00 91.31 100 THR A O 1
ATOM 763 N N . LEU A 1 101 ? -3.956 -9.161 8.939 1.00 95.25 101 LEU A N 1
ATOM 764 C CA . LEU A 1 101 ? -3.847 -8.816 10.361 1.00 95.25 101 LEU A CA 1
ATOM 765 C C . LEU A 1 101 ? -5.031 -7.976 10.846 1.00 95.25 101 LEU A C 1
ATOM 767 O O . LEU A 1 101 ? -5.506 -8.186 11.957 1.00 95.25 101 LEU A O 1
ATOM 771 N N . ILE A 1 102 ? -5.521 -7.048 10.019 1.00 95.38 102 ILE A N 1
ATOM 772 C CA . ILE A 1 102 ? -6.717 -6.256 10.325 1.00 95.38 102 ILE A CA 1
ATOM 773 C C . ILE A 1 102 ? -7.952 -7.164 10.400 1.00 95.38 102 ILE A C 1
ATOM 775 O O . ILE A 1 102 ? -8.737 -7.042 11.335 1.00 95.38 102 ILE A O 1
ATOM 779 N N . THR A 1 103 ? -8.093 -8.108 9.465 1.00 93.69 103 THR A N 1
ATOM 780 C CA . THR A 1 103 ? -9.191 -9.092 9.470 1.00 93.69 103 THR A CA 1
ATOM 781 C C . THR A 1 103 ? -9.169 -9.921 10.756 1.00 93.69 103 THR A C 1
ATOM 783 O O . THR A 1 103 ? -10.179 -10.019 11.449 1.00 93.69 103 THR A O 1
ATOM 786 N N . LEU A 1 104 ? -7.999 -10.462 11.113 1.00 94.38 104 LEU A N 1
ATOM 787 C CA . LEU A 1 104 ? -7.804 -11.230 12.343 1.00 94.38 104 LEU A CA 1
ATOM 788 C C . LEU A 1 104 ? -8.143 -10.385 13.579 1.00 94.38 104 LEU A C 1
ATOM 790 O O . LEU A 1 104 ? -8.906 -10.820 14.440 1.00 94.38 104 LEU A O 1
ATOM 794 N N . PHE A 1 105 ? -7.655 -9.143 13.620 1.00 96.44 105 PHE A N 1
ATOM 795 C CA . PHE A 1 105 ? -7.966 -8.200 14.687 1.00 96.44 105 PHE A CA 1
ATOM 796 C C . PHE A 1 105 ? -9.469 -7.985 14.854 1.00 96.44 105 PHE A C 1
ATOM 798 O O . PHE A 1 105 ? -9.945 -8.103 15.977 1.00 96.44 105 PHE A O 1
ATOM 805 N N . TYR A 1 106 ? -10.230 -7.705 13.790 1.00 94.75 106 TYR A N 1
ATOM 806 C CA . TYR A 1 106 ? -11.678 -7.489 13.919 1.00 94.75 106 TYR A CA 1
ATOM 807 C C . TYR A 1 106 ? -12.444 -8.751 14.291 1.00 94.75 106 TYR A C 1
ATOM 809 O O . TYR A 1 106 ? -13.346 -8.663 15.122 1.00 94.75 106 TYR A O 1
ATOM 817 N N . SER A 1 107 ? -12.030 -9.910 13.771 1.00 91.19 107 SER A N 1
ATOM 818 C CA . SER A 1 107 ? -12.669 -11.190 14.090 1.00 91.19 107 SER A CA 1
ATOM 819 C C . SER A 1 107 ? -12.558 -11.576 15.566 1.00 91.19 107 SER A C 1
ATOM 821 O O . SER A 1 107 ? -13.477 -12.182 16.111 1.00 91.19 107 SER A O 1
ATOM 823 N N . GLU A 1 108 ? -11.463 -11.202 16.236 1.00 92.31 108 GLU A N 1
ATOM 824 C CA . GLU A 1 108 ? -11.241 -11.579 17.632 1.00 92.31 108 GLU A CA 1
ATOM 825 C C . GLU A 1 108 ? -11.460 -10.430 18.609 1.00 92.31 108 GLU A C 1
ATOM 827 O O . GLU A 1 108 ? -11.941 -10.648 19.712 1.00 92.31 108 GLU A O 1
ATOM 832 N N . VAL A 1 109 ? -11.094 -9.200 18.274 1.00 95.88 109 VAL A N 1
ATOM 833 C CA . VAL A 1 109 ? -10.956 -8.115 19.256 1.00 95.88 109 VAL A CA 1
ATOM 834 C C . VAL A 1 109 ? -11.709 -6.868 18.814 1.00 95.88 109 VAL A C 1
ATOM 836 O O . VAL A 1 109 ? -12.503 -6.328 19.583 1.00 95.88 109 VAL A O 1
ATOM 839 N N . GLY A 1 110 ? -11.459 -6.404 17.592 1.00 94.75 110 GLY A N 1
ATOM 840 C CA . GLY A 1 110 ? -11.896 -5.103 17.099 1.00 94.75 110 GLY A CA 1
ATOM 841 C C . GLY A 1 110 ? -13.410 -4.917 17.132 1.00 94.75 110 GLY A C 1
ATOM 842 O O . GLY A 1 110 ? -13.866 -3.872 17.589 1.00 94.75 110 GLY A O 1
ATOM 843 N N . ASP A 1 111 ? -14.194 -5.924 16.740 1.00 91.81 111 ASP A N 1
ATOM 844 C CA . ASP A 1 111 ? -15.659 -5.812 16.761 1.00 91.81 111 ASP A CA 1
ATOM 845 C C . ASP A 1 111 ? -16.204 -5.725 18.186 1.00 91.81 111 ASP A C 1
ATOM 847 O O . ASP A 1 111 ? -17.076 -4.906 18.473 1.00 91.81 111 ASP A O 1
ATOM 851 N N . ARG A 1 112 ? -15.658 -6.526 19.109 1.00 93.44 112 ARG A N 1
ATOM 852 C CA . ARG A 1 112 ? -16.036 -6.487 20.530 1.00 93.44 112 ARG A CA 1
ATOM 853 C C . ARG A 1 112 ? -15.674 -5.143 21.156 1.00 93.44 112 ARG A C 1
ATOM 855 O O . ARG A 1 112 ? -16.471 -4.586 21.908 1.00 93.44 112 ARG A O 1
ATOM 862 N N . LEU A 1 113 ? -14.503 -4.611 20.802 1.00 95.56 113 LEU A N 1
ATOM 863 C CA . LEU A 1 113 ? -14.044 -3.299 21.240 1.00 95.56 113 LEU A CA 1
ATOM 864 C C . LEU A 1 113 ? -14.981 -2.195 20.745 1.00 95.56 113 LEU A C 1
ATOM 866 O O . LEU A 1 113 ? -15.467 -1.415 21.558 1.00 95.56 113 LEU A O 1
ATOM 870 N N . ILE A 1 114 ? -15.268 -2.144 19.440 1.00 93.94 114 ILE A N 1
ATOM 871 C CA . ILE A 1 114 ? -16.148 -1.113 18.877 1.00 93.94 114 ILE A CA 1
ATOM 872 C C . ILE A 1 114 ? -17.542 -1.211 19.493 1.00 93.94 114 ILE A C 1
ATOM 874 O O . ILE A 1 114 ? -18.047 -0.184 19.923 1.00 93.94 114 ILE A O 1
ATOM 878 N N . ARG A 1 115 ? -18.124 -2.412 19.622 1.00 91.12 115 ARG A N 1
ATOM 879 C CA . ARG A 1 115 ? -19.444 -2.613 20.253 1.00 91.12 115 ARG A CA 1
ATOM 880 C C . ARG A 1 115 ? -19.504 -2.077 21.681 1.00 91.12 115 ARG A C 1
ATOM 882 O O . ARG A 1 115 ? -20.479 -1.436 22.072 1.00 91.12 115 ARG A O 1
ATOM 889 N N . LEU A 1 116 ? -18.470 -2.358 22.474 1.00 91.75 116 LEU A N 1
ATOM 890 C CA . LEU A 1 116 ? -18.397 -1.891 23.854 1.00 91.75 116 LEU A CA 1
ATOM 891 C C . LEU A 1 116 ? -18.307 -0.362 23.902 1.00 91.75 116 LEU A C 1
ATOM 893 O O . LEU A 1 116 ? -19.072 0.274 24.623 1.00 91.75 116 LEU A O 1
ATOM 897 N N . LEU A 1 117 ? -17.427 0.235 23.097 1.00 92.06 117 LEU A N 1
ATOM 898 C CA . LEU A 1 117 ? -17.229 1.685 23.073 1.00 92.06 117 LEU A CA 1
ATOM 899 C C . LEU A 1 117 ? -18.435 2.426 22.482 1.00 92.06 117 LEU A C 1
ATOM 901 O O . LEU A 1 117 ? -18.829 3.455 23.022 1.00 92.06 117 LEU A O 1
ATOM 905 N N . SER A 1 118 ? -19.079 1.877 21.451 1.00 90.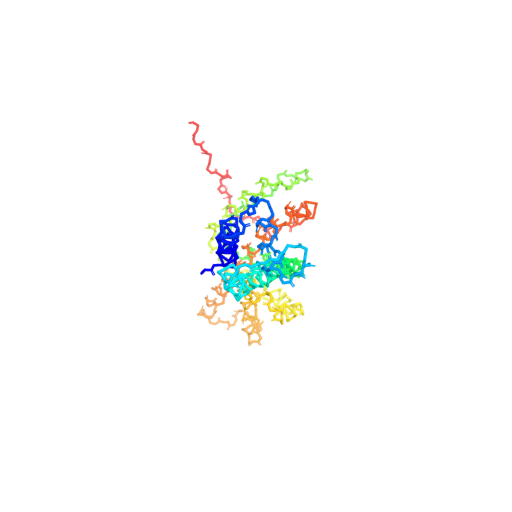12 118 SER A N 1
ATOM 906 C CA . SER A 1 118 ? -20.273 2.463 20.839 1.00 90.12 118 SER A CA 1
ATOM 907 C C . SER A 1 118 ? -21.468 2.461 21.788 1.00 90.12 118 SER A C 1
ATOM 909 O O . SER A 1 118 ? -22.221 3.426 21.805 1.00 90.12 118 SER A O 1
ATOM 911 N N . SER A 1 119 ? -21.625 1.435 22.636 1.00 87.38 119 SER A N 1
ATOM 912 C CA . SER A 1 119 ? -22.670 1.438 23.676 1.00 87.38 119 SER A CA 1
ATOM 913 C C . SER A 1 119 ? -22.457 2.498 24.767 1.00 87.38 119 SER A C 1
ATOM 915 O O . SER A 1 119 ? -23.395 2.856 25.483 1.00 87.38 119 SER A O 1
ATOM 917 N N . CYS A 1 120 ? -21.232 3.017 24.879 1.00 88.06 120 CYS A N 1
ATOM 918 C CA . CYS A 1 120 ? -20.849 4.053 25.834 1.00 88.06 120 CYS A CA 1
ATOM 919 C C . CYS A 1 120 ? -20.863 5.462 25.221 1.00 88.06 120 CYS A C 1
ATOM 921 O O . 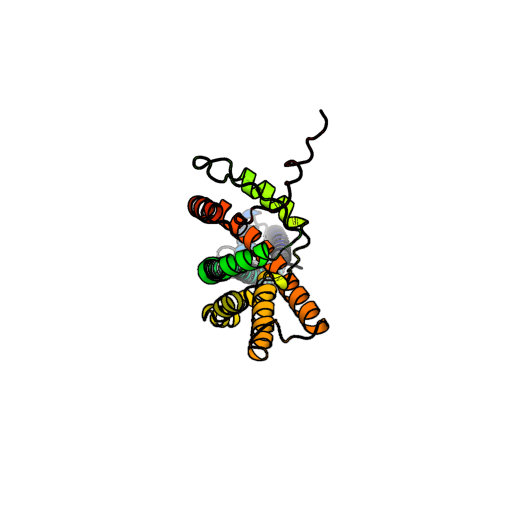CYS A 1 120 ? -20.609 6.433 25.938 1.00 88.06 120 CYS A O 1
ATOM 923 N N . ASP A 1 121 ? -21.123 5.589 23.920 1.00 88.81 121 ASP A N 1
ATOM 924 C CA . ASP A 1 121 ? -21.085 6.863 23.213 1.00 88.81 121 ASP A CA 1
ATOM 925 C C . ASP A 1 121 ? -22.440 7.584 23.323 1.00 88.81 121 ASP A C 1
ATOM 927 O O . ASP A 1 121 ? -23.442 7.100 22.789 1.00 88.81 121 ASP A O 1
ATOM 931 N N . PRO A 1 122 ? -22.510 8.729 24.030 1.00 82.94 122 PRO A N 1
ATOM 932 C CA . PRO A 1 122 ? -23.761 9.456 24.222 1.00 82.94 122 PRO A CA 1
ATOM 933 C C . PRO A 1 122 ? -24.226 10.192 22.962 1.00 82.94 122 PRO A C 1
ATOM 935 O O . PRO A 1 122 ? -25.413 10.495 22.846 1.00 82.94 122 PRO A O 1
ATOM 938 N N . ASP A 1 123 ? -23.298 10.496 22.052 1.00 83.06 123 ASP A N 1
ATOM 939 C CA . ASP A 1 123 ? -23.535 11.306 20.861 1.00 83.06 123 ASP A CA 1
ATOM 940 C C . ASP A 1 123 ? -23.733 10.423 19.618 1.00 83.06 123 ASP A C 1
ATOM 942 O O . ASP A 1 123 ? -23.937 10.953 18.523 1.00 83.06 123 ASP A O 1
ATOM 946 N N . LEU A 1 124 ? -23.644 9.091 19.754 1.00 79.50 124 LEU A N 1
ATOM 947 C CA . LEU A 1 124 ? -23.786 8.177 18.626 1.00 79.50 124 LEU A CA 1
ATOM 948 C C . LEU A 1 124 ? -25.174 8.364 17.991 1.00 79.50 124 LEU A C 1
ATOM 950 O O . LEU A 1 124 ? -26.192 8.189 18.671 1.00 79.50 124 LEU A O 1
ATOM 954 N N . PRO A 1 125 ? -25.248 8.724 16.698 1.00 63.34 125 PRO A N 1
ATOM 955 C CA . PRO A 1 125 ? -26.526 8.896 16.031 1.00 63.34 125 PRO A CA 1
ATOM 956 C C . PRO A 1 125 ? -27.305 7.578 16.035 1.00 63.34 125 PRO A C 1
ATOM 958 O O . PRO A 1 125 ? -26.716 6.500 15.964 1.00 63.34 125 PRO A O 1
ATOM 961 N N . CYS A 1 126 ? -28.638 7.668 16.097 1.00 59.22 126 CYS A N 1
ATOM 962 C CA . CYS A 1 126 ? -29.511 6.511 15.925 1.00 59.22 126 CYS A CA 1
ATOM 963 C C . CYS A 1 126 ? -29.231 5.860 14.566 1.00 59.22 126 CYS A C 1
ATOM 965 O O . CYS A 1 126 ? -29.745 6.313 13.542 1.00 59.22 126 CYS A O 1
ATOM 967 N N . ILE A 1 127 ? -28.442 4.794 14.545 1.00 59.38 127 ILE A N 1
ATOM 968 C CA . ILE A 1 127 ? -28.317 3.954 13.362 1.00 59.38 127 ILE A CA 1
ATOM 969 C C . ILE A 1 127 ? -29.568 3.086 13.373 1.00 59.38 127 ILE A C 1
ATOM 971 O O . ILE A 1 127 ? -29.717 2.208 14.224 1.00 59.38 127 ILE A O 1
ATOM 975 N N . GLN A 1 128 ? -30.528 3.426 12.512 1.00 49.59 128 GLN A N 1
ATOM 976 C CA . GLN A 1 128 ? -31.756 2.650 12.395 1.00 49.59 128 GLN A CA 1
ATOM 977 C C . GLN A 1 128 ? -31.387 1.210 12.022 1.00 49.59 128 GLN A C 1
ATOM 979 O O . GLN A 1 128 ? -30.554 0.993 11.141 1.00 49.59 128 GLN A O 1
ATOM 984 N N . GLU A 1 129 ? -31.994 0.232 12.704 1.00 52.34 129 GLU A N 1
ATOM 985 C CA . GLU A 1 129 ? -32.000 -1.149 12.216 1.00 52.34 129 GLU A CA 1
ATOM 986 C C . GLU A 1 129 ? -32.445 -1.134 10.744 1.00 52.34 129 GLU A C 1
ATOM 988 O O . GLU A 1 129 ? -33.332 -0.340 10.395 1.00 52.34 129 GLU A O 1
ATOM 993 N N . PRO A 1 130 ? -31.896 -1.997 9.869 1.00 47.06 130 PRO A N 1
ATOM 994 C CA . PRO A 1 130 ? -32.567 -2.260 8.609 1.00 47.06 130 PRO A CA 1
ATOM 995 C C . PRO A 1 130 ? -34.020 -2.645 8.945 1.00 47.06 130 PRO A C 1
ATOM 997 O O . PRO A 1 130 ? -34.251 -3.505 9.799 1.00 47.06 130 PRO A O 1
ATOM 1000 N N . PRO A 1 131 ? -35.020 -1.945 8.384 1.00 38.34 131 PRO A N 1
ATOM 1001 C CA . PRO A 1 131 ? -36.388 -2.066 8.848 1.00 38.34 131 PRO A CA 1
ATOM 1002 C C . PRO A 1 131 ? -36.869 -3.487 8.578 1.00 38.34 131 PRO A C 1
ATOM 1004 O O . PRO A 1 131 ? -36.969 -3.889 7.422 1.00 38.34 131 PRO A O 1
ATOM 1007 N N . SER A 1 132 ? -37.210 -4.203 9.650 1.00 39.81 132 SER A N 1
ATOM 1008 C CA . SER A 1 132 ? -37.766 -5.560 9.676 1.00 39.81 132 SER A CA 1
ATOM 1009 C C . SER A 1 132 ? -36.794 -6.709 9.387 1.00 39.81 132 SER A C 1
ATOM 1011 O O . SER A 1 132 ? -35.844 -6.605 8.619 1.00 39.81 132 SER A O 1
ATOM 1013 N N . THR A 1 133 ? -37.124 -7.851 9.985 1.00 48.00 133 THR A N 1
ATOM 1014 C CA . THR A 1 133 ? -36.516 -9.190 9.903 1.00 48.00 133 THR A CA 1
ATOM 1015 C C . THR A 1 133 ? -36.312 -9.762 8.488 1.00 48.00 133 THR A C 1
ATOM 1017 O O . THR A 1 133 ? -35.885 -10.904 8.357 1.00 48.00 133 THR A O 1
ATOM 1020 N N . GLU A 1 134 ? -36.604 -8.995 7.436 1.00 49.84 134 GLU A N 1
ATOM 1021 C CA . GLU A 1 134 ? -36.485 -9.376 6.024 1.00 49.84 134 GLU A CA 1
ATOM 1022 C C . GLU A 1 134 ? -35.489 -8.504 5.238 1.00 49.84 134 GLU A C 1
ATOM 1024 O O . GLU A 1 134 ? -35.151 -8.847 4.104 1.00 49.84 134 GLU A O 1
ATOM 1029 N N . LYS A 1 135 ? -34.994 -7.389 5.801 1.00 55.69 135 LYS A N 1
ATOM 1030 C CA . LYS A 1 135 ? -34.118 -6.461 5.075 1.00 55.69 135 LYS A CA 1
ATOM 1031 C C . LYS A 1 135 ? -32.653 -6.662 5.474 1.00 55.69 135 LYS A C 1
ATOM 1033 O O . LYS A 1 135 ? -32.245 -6.377 6.595 1.00 55.69 135 LYS A O 1
ATOM 1038 N N . THR A 1 136 ? -31.858 -7.169 4.539 1.00 63.00 136 THR A N 1
ATOM 1039 C CA . THR A 1 136 ? -30.398 -7.288 4.659 1.00 63.00 136 THR A CA 1
ATOM 1040 C C . THR A 1 136 ? -29.740 -5.926 4.450 1.00 63.00 136 THR A C 1
ATOM 1042 O O . THR A 1 136 ? -30.215 -5.139 3.629 1.00 63.00 136 THR A O 1
ATOM 1045 N N . TRP A 1 137 ? -28.630 -5.660 5.141 1.00 71.06 137 TRP A N 1
ATOM 1046 C CA . TRP A 1 137 ? -27.806 -4.477 4.880 1.00 71.06 137 TRP A CA 1
ATOM 1047 C C . TRP A 1 137 ? -27.370 -4.413 3.413 1.00 71.06 137 TRP A C 1
ATOM 1049 O O . TRP A 1 137 ? -27.052 -5.439 2.816 1.00 71.06 137 TRP A O 1
ATOM 1059 N N . THR A 1 138 ? -27.321 -3.212 2.840 1.00 79.56 138 THR A N 1
ATOM 1060 C CA . THR A 1 138 ? -26.881 -2.969 1.460 1.00 79.56 138 THR A CA 1
ATOM 1061 C C . THR A 1 138 ? -25.595 -2.136 1.397 1.00 79.56 138 THR A C 1
ATOM 1063 O O . THR A 1 138 ? -25.176 -1.504 2.369 1.00 79.56 138 THR A O 1
ATOM 1066 N N . HIS A 1 139 ? -24.967 -2.093 0.216 1.00 81.81 139 HIS A N 1
ATOM 1067 C CA . HIS A 1 139 ? -23.821 -1.214 -0.064 1.00 81.81 139 HIS A CA 1
ATOM 1068 C C . HIS A 1 139 ? -24.145 0.276 0.151 1.00 81.81 139 HIS A C 1
ATOM 1070 O O . HIS A 1 139 ? -23.275 1.064 0.535 1.00 81.81 139 HIS A O 1
ATOM 1076 N N . GLU A 1 140 ? -25.399 0.666 -0.087 1.00 79.88 140 GLU A N 1
ATOM 1077 C CA . GLU A 1 140 ? -25.874 2.030 0.131 1.00 79.88 140 GLU A CA 1
ATOM 1078 C C . GLU A 1 140 ? -25.980 2.338 1.627 1.00 79.88 140 GLU A C 1
ATOM 1080 O O . GLU A 1 140 ? -25.457 3.360 2.072 1.00 79.88 140 GLU A O 1
ATOM 1085 N N . ASP A 1 141 ? -26.528 1.408 2.416 1.00 78.56 141 ASP A N 1
ATOM 1086 C CA . ASP A 1 141 ? -26.603 1.535 3.877 1.00 78.56 141 ASP A CA 1
ATOM 1087 C C . ASP A 1 141 ? -25.201 1.664 4.496 1.00 78.56 141 ASP A C 1
ATOM 1089 O O . ASP A 1 141 ? -24.965 2.505 5.367 1.00 78.56 141 ASP A O 1
ATOM 1093 N N . TYR A 1 142 ? -24.233 0.881 4.004 1.00 83.88 142 TYR A N 1
ATOM 1094 C CA . TYR A 1 142 ? -22.833 1.011 4.412 1.00 83.88 142 TYR A CA 1
ATOM 1095 C C . TYR A 1 142 ? -22.247 2.383 4.049 1.00 83.88 142 TYR A C 1
ATOM 1097 O O . TYR A 1 142 ? -21.565 2.999 4.867 1.00 83.88 142 TYR A O 1
ATOM 1105 N N . SER A 1 143 ? -22.512 2.878 2.838 1.00 83.69 143 SER A N 1
ATOM 1106 C CA . SER A 1 143 ? -22.000 4.176 2.379 1.00 83.69 143 SER A CA 1
ATOM 1107 C C . SER A 1 143 ? -22.555 5.332 3.215 1.00 83.69 143 SER A C 1
ATOM 1109 O O . SER A 1 143 ? -21.805 6.232 3.595 1.00 83.69 143 SER A O 1
ATOM 1111 N N . GLN A 1 144 ? -23.843 5.278 3.561 1.00 82.00 144 GLN A N 1
ATOM 1112 C CA . GLN A 1 144 ? -24.480 6.249 4.452 1.00 82.00 144 GLN A CA 1
ATOM 1113 C C . GLN A 1 144 ? -23.882 6.188 5.862 1.00 82.00 144 GLN A C 1
ATOM 1115 O O . GLN A 1 144 ? -23.492 7.219 6.411 1.00 82.00 144 GLN A O 1
ATOM 1120 N N . LEU A 1 145 ? -23.735 4.982 6.424 1.00 83.19 145 LEU A N 1
ATOM 1121 C CA . LEU A 1 145 ? -23.101 4.774 7.727 1.00 83.19 145 LEU A CA 1
ATOM 1122 C C . LEU A 1 145 ? -21.669 5.330 7.752 1.00 83.19 145 LEU A C 1
ATOM 1124 O O . LEU A 1 145 ? -21.288 6.034 8.688 1.00 83.19 145 LEU A O 1
ATOM 1128 N N . ALA A 1 146 ? -20.881 5.044 6.715 1.00 84.94 146 ALA A N 1
ATOM 1129 C CA . ALA A 1 146 ? -19.510 5.519 6.592 1.00 84.94 146 ALA A CA 1
ATOM 1130 C C . ALA A 1 146 ? -19.430 7.053 6.559 1.00 84.94 146 ALA A C 1
ATOM 1132 O O . ALA A 1 146 ? -18.539 7.626 7.190 1.00 84.94 146 ALA A O 1
ATOM 1133 N N . GLU A 1 147 ? -20.356 7.723 5.865 1.00 84.50 147 GLU A N 1
ATOM 1134 C CA . GLU A 1 147 ? -20.371 9.186 5.779 1.00 84.50 147 GLU A CA 1
ATOM 1135 C C . GLU A 1 147 ? -20.786 9.837 7.106 1.00 84.50 147 GLU A C 1
ATOM 1137 O O . GLU A 1 147 ? -20.173 10.820 7.521 1.00 84.50 147 GLU A O 1
ATOM 1142 N N . VAL A 1 148 ? -21.745 9.251 7.829 1.00 82.88 148 VAL A N 1
ATOM 1143 C CA . VAL A 1 148 ? -22.132 9.711 9.174 1.00 82.88 148 VAL A CA 1
ATOM 1144 C C . VAL A 1 148 ? -20.959 9.582 10.152 1.00 82.88 148 VAL A C 1
ATOM 1146 O O . VAL A 1 148 ? -20.603 10.539 10.841 1.00 82.88 148 VAL A O 1
ATOM 1149 N N . LEU A 1 149 ? -20.306 8.418 10.181 1.00 85.88 149 LEU A N 1
ATOM 1150 C CA . LEU A 1 149 ? -19.201 8.139 11.104 1.00 85.88 149 LEU A CA 1
ATOM 1151 C C . LEU A 1 149 ? -17.938 8.959 10.804 1.00 85.88 149 LEU A C 1
ATOM 1153 O O . LEU A 1 149 ? -17.120 9.187 11.692 1.00 85.88 149 LEU A O 1
ATOM 1157 N N . LYS A 1 150 ? -17.760 9.440 9.573 1.00 83.12 150 LYS A N 1
ATOM 1158 C CA . LYS A 1 150 ? -16.601 10.251 9.170 1.00 83.12 150 LYS A CA 1
ATOM 1159 C C . LYS A 1 150 ? -16.500 11.586 9.914 1.00 83.12 150 LYS A C 1
ATOM 1161 O O . LYS A 1 150 ? -15.382 12.041 10.162 1.00 83.12 150 LYS A O 1
ATOM 1166 N N . TYR A 1 151 ? -17.638 12.190 10.259 1.00 81.00 151 TYR A N 1
ATOM 1167 C CA . TYR A 1 151 ? -17.722 13.477 10.965 1.00 81.00 151 TYR A CA 1
ATOM 1168 C C . TYR A 1 151 ? -18.110 13.333 12.440 1.00 81.00 151 TYR A C 1
ATOM 1170 O O . TYR A 1 151 ? -18.285 14.335 13.133 1.00 81.00 151 TYR A O 1
ATOM 1178 N N . HIS A 1 152 ? -18.244 12.098 12.922 1.00 85.75 152 HIS A N 1
ATOM 1179 C CA . HIS A 1 152 ? -18.646 11.824 14.292 1.00 85.75 152 HIS A CA 1
ATOM 1180 C C . HIS A 1 152 ? -17.534 12.147 15.300 1.00 85.75 152 HIS A C 1
ATOM 1182 O O . HIS A 1 152 ? -16.348 11.988 15.016 1.00 85.75 152 HIS A O 1
ATOM 1188 N N . GLY A 1 153 ? -17.926 12.604 16.491 1.00 84.44 153 GLY A N 1
ATOM 1189 C CA . GLY A 1 153 ? -17.005 13.054 17.539 1.00 84.44 153 GLY A CA 1
ATOM 1190 C C . GLY A 1 153 ? -16.396 11.940 18.398 1.00 84.44 153 GLY A C 1
ATOM 1191 O O . GLY A 1 153 ? -15.447 12.224 19.122 1.00 84.44 153 GLY A O 1
ATOM 1192 N N . PHE A 1 154 ? -16.925 10.710 18.321 1.00 88.50 154 PHE A N 1
ATOM 1193 C CA . PHE A 1 154 ? -16.447 9.502 19.019 1.00 88.50 154 PHE A CA 1
ATOM 1194 C C . PHE A 1 154 ? -16.069 9.733 20.491 1.00 88.50 154 PHE A C 1
ATOM 1196 O O . PHE A 1 154 ? -14.892 9.691 20.856 1.00 88.50 154 PHE A O 1
ATOM 1203 N N . LYS A 1 155 ? -17.066 9.954 21.353 1.00 89.69 155 LYS A N 1
ATOM 1204 C CA . LYS A 1 155 ? -16.848 10.133 22.797 1.00 89.69 155 LYS A CA 1
ATOM 1205 C C . LYS A 1 155 ? -17.189 8.862 23.561 1.00 89.69 155 LYS A C 1
ATOM 1207 O O . LYS A 1 155 ? -18.069 8.114 23.158 1.00 89.69 155 LYS A O 1
ATOM 1212 N N . VAL A 1 156 ? -16.527 8.643 24.694 1.00 89.50 156 VAL A N 1
ATOM 1213 C CA . VAL A 1 156 ? -16.773 7.476 25.552 1.00 89.50 156 VAL A CA 1
ATOM 1214 C C . VAL A 1 156 ? -17.153 7.928 26.959 1.00 89.50 156 VAL A C 1
ATOM 1216 O O . VAL A 1 156 ? -16.324 8.492 27.673 1.00 89.50 156 VAL A O 1
ATOM 1219 N N . SER A 1 157 ? -18.392 7.658 27.378 1.00 86.88 157 SER A N 1
ATOM 1220 C CA . SER A 1 157 ? -18.820 7.844 28.769 1.00 86.88 157 SER A CA 1
ATOM 1221 C C . SER A 1 157 ? -18.456 6.625 29.616 1.00 86.88 157 SER A C 1
ATOM 1223 O O . SER A 1 157 ? -18.863 5.505 29.307 1.00 86.88 157 SER A O 1
ATOM 1225 N N . LEU A 1 158 ? -17.715 6.832 30.709 1.00 84.75 158 LEU A N 1
ATOM 1226 C CA . LEU A 1 158 ? -17.309 5.741 31.603 1.00 84.75 158 LEU A CA 1
ATOM 1227 C C . LEU A 1 158 ? -18.455 5.202 32.466 1.00 84.75 158 LEU A C 1
ATOM 1229 O O . LEU A 1 158 ? -18.364 4.077 32.944 1.00 84.75 158 LEU A O 1
ATOM 1233 N N . GLU A 1 159 ? -19.545 5.955 32.636 1.00 80.75 159 GLU A N 1
ATOM 1234 C CA . GLU A 1 159 ? -20.680 5.552 33.482 1.00 80.75 159 GLU A CA 1
ATOM 1235 C C . GLU A 1 159 ? -21.321 4.234 33.026 1.00 80.75 159 GLU A C 1
ATOM 1237 O O . GLU A 1 159 ? -21.811 3.457 33.842 1.00 80.75 159 GLU A O 1
ATOM 1242 N N . LYS A 1 160 ? -21.311 3.982 31.712 1.00 79.62 160 LYS A N 1
ATOM 1243 C CA . LYS A 1 160 ? -21.895 2.788 31.084 1.00 79.62 160 LYS A CA 1
ATOM 1244 C C . LYS A 1 160 ? -20.849 1.727 30.733 1.00 79.62 160 LYS A C 1
ATOM 1246 O O . LYS A 1 160 ? -21.201 0.688 30.176 1.00 79.62 160 LYS A O 1
ATOM 1251 N N . LEU A 1 161 ? -19.575 1.984 31.030 1.00 85.88 161 LEU A N 1
ATOM 1252 C CA . LEU A 1 161 ? -18.478 1.133 30.597 1.00 85.88 161 LEU A CA 1
ATOM 1253 C C . LEU A 1 161 ? -18.328 -0.087 31.509 1.00 85.88 161 LEU A C 1
ATOM 1255 O O . LEU A 1 161 ? -18.012 0.018 32.692 1.00 85.88 161 LEU A O 1
ATOM 1259 N N . ASP A 1 162 ? -18.472 -1.270 30.918 1.00 87.56 162 ASP A N 1
ATOM 1260 C CA . ASP A 1 162 ? -18.188 -2.538 31.585 1.00 87.56 162 ASP A CA 1
ATOM 1261 C C . ASP A 1 162 ? -16.672 -2.807 31.598 1.00 87.56 162 ASP A C 1
ATOM 1263 O O . ASP A 1 162 ? -16.078 -3.237 30.603 1.00 87.56 162 ASP A O 1
ATOM 1267 N N . ALA A 1 163 ? -16.043 -2.544 32.748 1.00 84.69 163 ALA A N 1
ATOM 1268 C CA . ALA A 1 163 ? -14.613 -2.763 32.975 1.00 84.69 163 ALA A CA 1
ATOM 1269 C C . ALA A 1 163 ? -14.184 -4.218 32.761 1.00 84.69 163 ALA A C 1
ATOM 1271 O O . ALA A 1 163 ? -13.089 -4.469 32.258 1.00 84.69 163 ALA A O 1
ATOM 1272 N N . GLY A 1 164 ? -15.043 -5.172 33.136 1.00 87.06 164 GLY A N 1
ATOM 1273 C CA . GLY A 1 164 ? -14.761 -6.599 33.019 1.00 87.06 164 GLY A CA 1
ATOM 1274 C C . GLY A 1 164 ? -14.663 -7.016 31.557 1.00 87.06 164 GLY A C 1
ATOM 1275 O O . GLY A 1 164 ? -13.669 -7.621 31.157 1.00 87.06 164 GLY A O 1
ATOM 1276 N N . LYS A 1 165 ? -15.638 -6.601 30.738 1.00 91.06 165 LYS A N 1
ATOM 1277 C CA . LYS A 1 165 ? -15.611 -6.839 29.284 1.00 91.06 165 LYS A CA 1
ATOM 1278 C C . LYS A 1 165 ? -14.437 -6.146 28.608 1.00 91.06 165 LYS A C 1
ATOM 1280 O O . LYS A 1 165 ? -13.800 -6.742 27.742 1.00 91.06 165 LYS A O 1
ATOM 1285 N N . LEU A 1 166 ? -14.129 -4.905 28.996 1.00 92.31 166 LEU A N 1
ATOM 1286 C CA . LEU A 1 166 ? -12.970 -4.203 28.446 1.00 92.31 166 LEU A CA 1
ATOM 1287 C C . LEU A 1 166 ? -11.676 -4.962 28.761 1.00 92.31 166 LEU A C 1
ATOM 1289 O O . LEU A 1 166 ? -10.867 -5.183 27.863 1.00 92.31 166 LEU A O 1
ATOM 1293 N N . LYS A 1 167 ? -11.498 -5.407 30.009 1.00 90.88 167 LYS A N 1
ATOM 1294 C CA . LYS A 1 167 ? -10.327 -6.184 30.425 1.00 90.88 167 LYS A CA 1
ATOM 1295 C C . LYS A 1 167 ? -10.216 -7.503 29.659 1.00 90.88 167 LYS A C 1
ATOM 1297 O O . LYS A 1 167 ? -9.142 -7.797 29.151 1.00 90.88 167 LYS A O 1
ATOM 1302 N N . GLU A 1 168 ? -11.316 -8.237 29.485 1.00 92.44 168 GLU A N 1
ATOM 1303 C CA . GLU A 1 168 ? -11.343 -9.475 28.691 1.00 92.44 168 GLU A CA 1
ATOM 1304 C C . GLU A 1 168 ? -10.864 -9.245 27.245 1.00 92.44 168 GLU A C 1
ATOM 1306 O O . GLU A 1 168 ? -10.046 -10.005 26.726 1.00 92.44 168 GLU A O 1
ATOM 1311 N N . ILE A 1 169 ? -11.317 -8.161 26.603 1.00 95.19 169 ILE A N 1
ATOM 1312 C CA . ILE A 1 169 ? -10.884 -7.787 25.246 1.00 95.19 169 ILE A CA 1
ATOM 1313 C C . ILE A 1 169 ? -9.384 -7.458 25.223 1.00 95.19 169 ILE A C 1
ATOM 1315 O O . ILE A 1 169 ? -8.663 -7.892 24.320 1.00 95.19 169 ILE A O 1
ATOM 1319 N N . LEU A 1 170 ? -8.905 -6.697 26.211 1.00 94.19 170 LEU A N 1
ATOM 1320 C CA . LEU A 1 170 ? -7.502 -6.288 26.333 1.00 94.19 170 LEU A CA 1
ATOM 1321 C C . LEU A 1 170 ? -6.570 -7.443 26.738 1.00 94.19 170 LEU A C 1
ATOM 1323 O O . LEU A 1 170 ? -5.364 -7.378 26.494 1.00 94.19 170 LEU A O 1
ATOM 1327 N N . ASP A 1 171 ? -7.099 -8.513 27.323 1.00 93.62 171 ASP A N 1
ATOM 1328 C CA . ASP A 1 171 ? -6.356 -9.725 27.674 1.00 93.62 171 ASP A CA 1
ATOM 1329 C C . ASP A 1 171 ? -6.215 -10.730 26.529 1.00 93.62 171 ASP A C 1
ATOM 1331 O O . ASP A 1 171 ? -5.535 -11.744 26.687 1.00 93.62 171 ASP A O 1
ATOM 1335 N N . SER A 1 172 ? -6.738 -10.409 25.341 1.00 94.56 172 SER A N 1
ATOM 1336 C CA . SER A 1 172 ? -6.536 -11.237 24.156 1.00 94.56 172 SER A CA 1
ATOM 1337 C C . SER A 1 172 ? -5.040 -11.432 23.834 1.00 94.56 172 SER A C 1
ATOM 1339 O O . SER A 1 172 ? -4.309 -10.444 23.669 1.00 94.56 172 SER A O 1
ATOM 1341 N N . PRO A 1 173 ? -4.570 -12.687 23.671 1.00 93.94 173 PRO A N 1
ATOM 1342 C CA . PRO A 1 173 ? -3.180 -12.976 23.314 1.00 93.94 173 PRO A CA 1
ATOM 1343 C C . PRO A 1 173 ? -2.811 -12.414 21.935 1.00 93.94 173 PRO A C 1
ATOM 1345 O O . PRO A 1 173 ? -1.650 -12.071 21.701 1.00 93.94 173 PRO A O 1
ATOM 1348 N N . LEU A 1 174 ? -3.802 -12.241 21.052 1.00 95.06 174 LEU A N 1
ATOM 1349 C CA . LEU A 1 174 ? -3.618 -11.678 19.719 1.00 95.06 174 LEU A CA 1
ATOM 1350 C C . LEU A 1 174 ? -2.971 -10.289 19.759 1.00 95.06 174 LEU A C 1
ATOM 1352 O O . LEU A 1 174 ? -2.179 -9.962 18.879 1.00 95.06 174 LEU A O 1
ATOM 1356 N N . LEU A 1 175 ? -3.264 -9.466 20.772 1.00 94.06 175 LEU A N 1
ATOM 1357 C CA . LEU A 1 175 ? -2.722 -8.107 20.848 1.00 94.06 175 LEU A CA 1
ATOM 1358 C C . LEU A 1 175 ? -1.196 -8.100 20.932 1.00 94.06 175 LEU A C 1
ATOM 1360 O O . LEU A 1 175 ? -0.561 -7.258 20.300 1.00 94.06 175 LEU A O 1
ATOM 1364 N N . LEU A 1 176 ? -0.602 -9.047 21.666 1.00 91.94 176 LEU A N 1
ATOM 1365 C CA . LEU A 1 176 ? 0.854 -9.185 21.756 1.00 91.94 176 LEU A CA 1
ATOM 1366 C C . LEU A 1 176 ? 1.438 -9.643 20.418 1.00 91.94 176 LEU A C 1
ATOM 1368 O O . LEU A 1 176 ? 2.393 -9.045 19.932 1.00 91.94 176 LEU A O 1
ATOM 1372 N N . THR A 1 177 ? 0.807 -10.624 19.768 1.00 91.88 177 THR A N 1
ATOM 1373 C CA . THR A 1 177 ? 1.217 -11.086 18.433 1.00 91.88 177 THR A CA 1
ATOM 1374 C C . THR A 1 177 ? 1.155 -9.968 17.389 1.00 91.88 177 THR A C 1
ATOM 1376 O O . THR A 1 177 ? 2.049 -9.836 16.554 1.00 91.88 177 THR A O 1
ATOM 1379 N N . LEU A 1 178 ? 0.117 -9.129 17.436 1.00 93.94 178 LEU A N 1
ATOM 1380 C CA . LEU A 1 178 ? -0.014 -7.969 16.556 1.00 93.94 178 LEU A CA 1
ATOM 1381 C C . LEU A 1 178 ? 1.029 -6.894 16.869 1.00 93.94 178 LEU A C 1
ATOM 1383 O O . LEU A 1 178 ? 1.511 -6.237 15.946 1.00 93.94 178 LEU A O 1
ATOM 1387 N N . LEU A 1 179 ? 1.396 -6.732 18.144 1.00 90.00 179 LEU A N 1
ATOM 1388 C CA . LEU A 1 179 ? 2.396 -5.758 18.577 1.00 90.00 179 LEU A CA 1
ATOM 1389 C C . LEU A 1 179 ? 3.790 -6.126 18.085 1.00 90.00 179 LEU A C 1
ATOM 1391 O O . LEU A 1 179 ? 4.579 -5.239 17.816 1.00 90.00 179 LEU A O 1
ATOM 1395 N N . GLU A 1 180 ? 4.109 -7.404 17.925 1.00 89.06 180 GLU A N 1
ATOM 1396 C CA . GLU A 1 180 ? 5.410 -7.823 17.393 1.00 89.06 180 GLU A CA 1
ATOM 1397 C C . GLU A 1 180 ? 5.513 -7.656 15.867 1.00 89.06 180 GLU A C 1
ATOM 1399 O O . GLU A 1 180 ? 6.605 -7.724 15.298 1.00 89.06 180 GLU A O 1
ATOM 1404 N N . ASN A 1 181 ? 4.395 -7.405 15.175 1.00 90.88 181 ASN A N 1
ATOM 1405 C CA . ASN A 1 181 ? 4.382 -7.334 13.722 1.00 90.88 181 ASN A CA 1
ATOM 1406 C C . ASN A 1 181 ? 4.753 -5.928 13.196 1.00 90.88 181 ASN A C 1
ATOM 1408 O O . ASN A 1 181 ? 4.013 -4.961 13.408 1.00 90.88 181 ASN A O 1
ATOM 1412 N N . PRO A 1 182 ? 5.832 -5.786 12.401 1.00 88.31 182 PRO A N 1
ATOM 1413 C CA . PRO A 1 182 ? 6.289 -4.480 11.925 1.00 88.31 182 PRO A CA 1
ATOM 1414 C C . PRO A 1 182 ? 5.289 -3.781 10.992 1.00 88.31 182 PRO A C 1
ATOM 1416 O O . PRO A 1 182 ? 5.280 -2.552 10.912 1.00 88.31 182 PRO A O 1
ATOM 1419 N N . GLN A 1 183 ? 4.428 -4.527 10.286 1.00 87.38 183 GLN A N 1
ATOM 1420 C CA . GLN A 1 183 ? 3.438 -3.925 9.385 1.00 87.38 183 GLN A CA 1
ATOM 1421 C C . GLN A 1 183 ? 2.347 -3.174 10.152 1.00 87.38 183 GLN A C 1
ATOM 1423 O O . GLN A 1 183 ? 1.848 -2.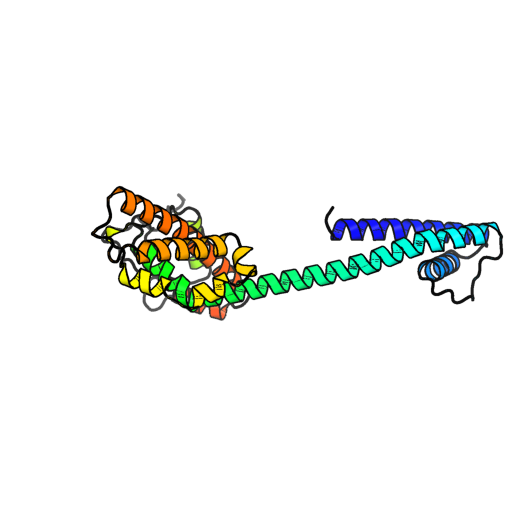162 9.662 1.00 87.38 183 GLN A O 1
ATOM 1428 N N . VAL A 1 184 ? 2.015 -3.6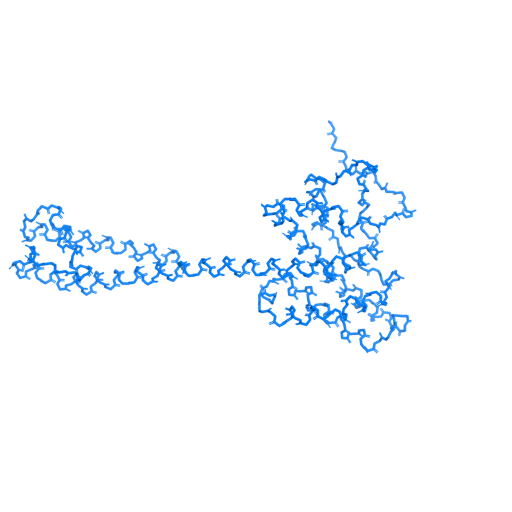23 11.366 1.00 89.44 184 VAL A N 1
ATOM 1429 C CA . VAL A 1 184 ? 1.017 -2.962 12.215 1.00 89.44 184 VAL A CA 1
ATOM 1430 C C . VAL A 1 184 ? 1.520 -1.591 12.655 1.00 89.44 184 VAL A C 1
ATOM 1432 O O . VAL A 1 184 ? 0.791 -0.610 12.527 1.00 89.44 184 VAL A O 1
ATOM 1435 N N . PHE A 1 185 ? 2.785 -1.493 13.076 1.00 86.69 185 PHE A N 1
ATOM 1436 C CA . PHE A 1 185 ? 3.396 -0.220 13.479 1.00 86.69 185 PHE A CA 1
ATOM 1437 C C . PHE A 1 185 ? 3.462 0.814 12.357 1.00 86.69 185 PHE A C 1
ATOM 1439 O O . PHE A 1 185 ? 3.278 2.005 12.609 1.00 86.69 185 PHE A O 1
ATOM 1446 N N . ASN A 1 186 ? 3.713 0.364 11.127 1.00 86.56 186 ASN A N 1
ATOM 1447 C CA . ASN A 1 186 ? 3.798 1.247 9.966 1.00 86.56 186 ASN A CA 1
ATOM 1448 C C . ASN A 1 186 ? 2.424 1.770 9.520 1.00 86.56 186 ASN A C 1
ATOM 1450 O O . ASN A 1 186 ? 2.350 2.770 8.806 1.00 86.56 186 ASN A O 1
ATOM 1454 N N . HIS A 1 187 ? 1.330 1.125 9.935 1.00 92.69 187 HIS A N 1
ATOM 1455 C CA . HIS A 1 187 ? -0.016 1.566 9.600 1.00 92.69 187 HIS A CA 1
ATOM 1456 C C . HIS A 1 187 ? -0.561 2.553 10.641 1.00 92.69 187 HIS A C 1
ATOM 1458 O O . HIS A 1 187 ? -0.826 2.187 11.784 1.00 92.69 187 HIS A O 1
ATOM 1464 N N . ALA A 1 188 ? -0.796 3.802 10.227 1.00 92.56 188 ALA A N 1
ATOM 1465 C CA . ALA A 1 188 ? -1.126 4.915 11.125 1.00 92.56 188 ALA A CA 1
ATOM 1466 C C . ALA A 1 188 ? -2.306 4.637 12.079 1.00 92.56 188 ALA A C 1
ATOM 1468 O O . ALA A 1 188 ? -2.183 4.853 13.284 1.00 92.56 188 ALA A O 1
ATOM 1469 N N . LEU A 1 189 ? -3.438 4.141 11.562 1.00 94.81 189 LEU A N 1
ATOM 1470 C CA . LEU A 1 189 ? -4.624 3.873 12.387 1.00 94.81 189 LEU A CA 1
ATOM 1471 C C . LEU A 1 189 ? -4.441 2.639 13.272 1.00 94.81 189 LEU A C 1
ATOM 1473 O O . LEU A 1 189 ? -4.757 2.682 14.455 1.00 94.81 189 LEU A O 1
ATOM 1477 N N . PHE A 1 190 ? -3.898 1.556 12.714 1.00 96.06 190 PHE A N 1
ATOM 1478 C CA . PHE A 1 190 ? -3.808 0.277 13.424 1.00 96.06 190 PHE A CA 1
ATOM 1479 C C . PHE A 1 190 ? -2.793 0.355 14.567 1.00 96.06 190 PHE A C 1
ATOM 1481 O O . PHE A 1 190 ? -3.094 -0.043 15.688 1.00 96.06 190 PHE A O 1
ATOM 1488 N N . ASN A 1 191 ? -1.648 0.996 14.327 1.00 94.88 191 ASN A N 1
ATOM 1489 C CA . ASN A 1 191 ? -0.689 1.327 15.371 1.00 94.88 191 ASN A CA 1
ATOM 1490 C C . ASN A 1 191 ? -1.322 2.164 16.498 1.00 94.88 191 ASN A C 1
ATOM 1492 O O . ASN A 1 191 ? -1.100 1.883 17.674 1.00 94.88 191 ASN A O 1
ATOM 1496 N N . LYS A 1 192 ? -2.131 3.179 16.153 1.00 95.19 192 LYS A N 1
ATOM 1497 C CA . LYS A 1 192 ? -2.787 4.050 17.141 1.00 95.19 192 LYS A CA 1
ATOM 1498 C C . LYS A 1 192 ? -3.782 3.276 18.011 1.00 95.19 192 LYS A C 1
ATOM 1500 O O . LYS A 1 192 ? -3.741 3.429 19.229 1.00 95.19 192 LYS A O 1
ATOM 1505 N N . VAL A 1 193 ? -4.611 2.419 17.406 1.00 96.56 193 VAL A N 1
ATOM 1506 C CA . VAL A 1 193 ? -5.535 1.529 18.133 1.00 96.56 193 VAL A CA 1
ATOM 1507 C C . VAL A 1 193 ? -4.755 0.607 19.060 1.00 96.56 193 VAL A C 1
ATOM 1509 O O . VAL A 1 193 ? -4.982 0.617 20.265 1.00 96.56 193 VAL A O 1
ATOM 1512 N N . LEU A 1 194 ? -3.794 -0.142 18.515 1.00 95.69 194 LEU A N 1
ATOM 1513 C CA . LEU A 1 194 ? -3.083 -1.169 19.265 1.00 95.69 194 LEU A CA 1
ATOM 1514 C C . LEU A 1 194 ? -2.299 -0.580 20.443 1.00 95.69 194 LEU A C 1
ATOM 1516 O O . LEU A 1 194 ? -2.411 -1.068 21.564 1.00 95.69 194 LEU A O 1
ATOM 1520 N N . ARG A 1 195 ? -1.549 0.508 20.225 1.00 94.06 195 ARG A N 1
ATOM 1521 C CA . ARG A 1 195 ? -0.821 1.184 21.311 1.00 94.06 195 ARG A CA 1
ATOM 1522 C C . ARG A 1 195 ? -1.756 1.742 22.372 1.00 94.06 195 ARG A C 1
ATOM 1524 O O . ARG A 1 195 ? -1.457 1.601 23.553 1.00 94.06 195 ARG A O 1
ATOM 1531 N N . GLY A 1 196 ? -2.867 2.358 21.969 1.00 94.00 196 GLY A N 1
ATOM 1532 C CA . GLY A 1 196 ? -3.846 2.874 22.921 1.00 94.00 196 GLY A CA 1
ATOM 1533 C C . GLY A 1 196 ? -4.456 1.755 23.766 1.00 94.00 196 GLY A C 1
ATOM 1534 O O . GLY A 1 196 ? -4.552 1.892 24.980 1.00 94.00 196 GLY A O 1
ATOM 1535 N N . MET A 1 197 ? -4.762 0.605 23.163 1.00 95.12 197 MET A N 1
ATOM 1536 C CA . MET A 1 197 ? -5.227 -0.572 23.899 1.00 95.12 197 MET A CA 1
ATOM 1537 C C . MET A 1 197 ? -4.208 -1.052 24.939 1.00 95.12 197 MET A C 1
ATOM 1539 O O . MET A 1 197 ? -4.584 -1.315 26.078 1.00 95.12 197 MET A O 1
ATOM 1543 N N . PHE A 1 198 ? -2.919 -1.125 24.592 1.00 93.00 198 PHE A N 1
ATOM 1544 C CA . PHE A 1 198 ? -1.870 -1.472 25.560 1.00 93.00 198 PHE A CA 1
ATOM 1545 C C . PHE A 1 198 ? -1.697 -0.424 26.659 1.00 93.00 198 PHE A C 1
ATOM 1547 O O . PHE A 1 198 ? -1.429 -0.787 27.803 1.00 93.00 198 PHE A O 1
ATOM 1554 N N . HIS A 1 199 ? -1.863 0.857 26.329 1.00 90.44 199 HIS A N 1
ATOM 1555 C CA . HIS A 1 199 ? -1.819 1.931 27.314 1.00 90.44 199 HIS A CA 1
ATOM 1556 C C . HIS A 1 199 ? -2.935 1.764 28.349 1.00 90.44 199 HIS A C 1
ATOM 1558 O O . HIS A 1 199 ? -2.642 1.615 29.533 1.00 90.44 199 HIS A O 1
ATOM 1564 N N . VAL A 1 200 ? -4.184 1.644 27.887 1.00 90.56 200 VAL A N 1
ATOM 1565 C CA . VAL A 1 200 ? -5.349 1.408 28.752 1.00 90.56 200 VAL A CA 1
ATOM 1566 C C . VAL A 1 200 ? -5.192 0.110 29.539 1.00 90.56 200 VAL A C 1
ATOM 1568 O O . VAL A 1 200 ? -5.465 0.078 30.733 1.00 90.56 200 VAL A O 1
ATOM 1571 N N . LYS A 1 201 ? -4.687 -0.961 28.916 1.00 90.81 201 LYS A N 1
ATOM 1572 C CA . LYS A 1 201 ? -4.403 -2.221 29.614 1.00 90.81 201 LYS A CA 1
ATOM 1573 C C . LYS A 1 201 ? -3.446 -2.022 30.793 1.00 90.81 201 LYS A C 1
ATOM 1575 O O . LYS A 1 201 ? -3.677 -2.582 31.861 1.00 90.81 201 LYS A O 1
ATOM 1580 N N . GLY A 1 202 ? -2.387 -1.236 30.603 1.00 85.69 202 GLY A N 1
ATOM 1581 C CA . GLY A 1 202 ? -1.447 -0.888 31.667 1.00 85.69 202 GLY A CA 1
ATOM 1582 C C . GLY A 1 202 ? -2.109 -0.109 32.805 1.00 85.69 202 GLY A C 1
ATOM 1583 O O . GLY A 1 202 ? -1.845 -0.398 33.968 1.00 85.69 202 GLY A O 1
ATOM 1584 N N . GLU A 1 203 ? -3.012 0.819 32.486 1.00 83.31 203 GLU A N 1
ATOM 1585 C CA . GLU A 1 203 ? -3.764 1.586 33.489 1.00 83.31 203 GLU A CA 1
ATOM 1586 C C . GLU A 1 203 ? -4.750 0.708 34.282 1.00 83.31 203 GLU A C 1
ATOM 1588 O O . GLU A 1 203 ? -4.817 0.800 35.509 1.00 83.31 203 GLU A O 1
ATOM 1593 N N . LEU A 1 204 ? -5.452 -0.214 33.612 1.00 81.88 204 LEU A N 1
ATOM 1594 C CA . LEU A 1 204 ? -6.366 -1.172 34.255 1.00 81.88 204 LEU A CA 1
ATOM 1595 C C . LEU A 1 204 ? -5.650 -2.217 35.115 1.00 81.88 204 LEU A C 1
ATOM 1597 O O . LEU A 1 204 ? -6.245 -2.771 36.036 1.00 81.88 204 LEU A O 1
ATOM 1601 N N . ALA A 1 205 ? -4.383 -2.515 34.827 1.00 80.25 205 ALA A N 1
ATOM 1602 C CA . ALA A 1 205 ? -3.596 -3.423 35.657 1.00 80.25 205 ALA A CA 1
ATOM 1603 C C . ALA A 1 205 ? -3.314 -2.836 37.052 1.00 80.25 205 ALA A C 1
ATOM 1605 O O . ALA A 1 205 ? -3.083 -3.588 37.995 1.00 80.25 205 ALA A O 1
ATOM 1606 N N . ILE A 1 206 ? -3.344 -1.506 37.181 1.00 75.69 206 ILE A N 1
ATOM 1607 C CA . ILE A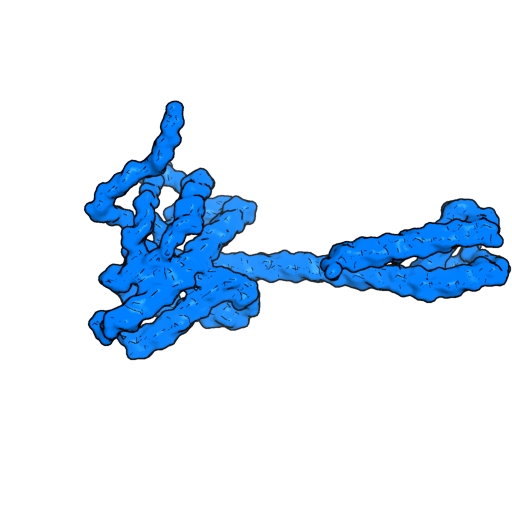 1 206 ? -3.104 -0.787 38.439 1.00 75.69 206 ILE A CA 1
ATOM 1608 C C . ILE A 1 206 ? -4.415 -0.591 39.217 1.00 75.69 206 ILE A C 1
ATOM 1610 O O . ILE A 1 206 ? -4.410 -0.595 40.448 1.00 75.69 206 ILE A O 1
ATOM 1614 N N . HIS A 1 207 ? -5.543 -0.449 38.516 1.00 68.44 207 HIS A N 1
ATOM 1615 C CA . HIS A 1 207 ? -6.848 -0.170 39.113 1.00 68.44 207 HIS A CA 1
ATOM 1616 C C . HIS A 1 207 ? -7.882 -1.234 38.716 1.00 68.44 207 HIS A C 1
ATOM 1618 O O . HIS A 1 207 ? -8.378 -1.239 37.594 1.00 68.44 207 HIS A O 1
ATOM 1624 N N . GLU A 1 208 ? -8.250 -2.119 39.652 1.00 62.28 208 GLU A N 1
ATOM 1625 C CA . GLU A 1 208 ? -9.182 -3.230 39.383 1.00 62.28 208 GLU A CA 1
ATOM 1626 C C . GLU A 1 208 ? -10.619 -2.785 39.036 1.00 62.28 208 GLU A C 1
ATOM 1628 O O . GLU A 1 208 ? -11.348 -3.546 38.401 1.00 62.28 208 GLU A O 1
ATOM 1633 N N . GLN A 1 209 ? -11.043 -1.575 39.436 1.00 63.19 209 GLN A N 1
ATOM 1634 C CA . GLN A 1 209 ? -12.394 -1.040 39.198 1.00 63.19 209 GLN A CA 1
ATOM 1635 C C . GLN A 1 209 ? -12.389 0.481 38.966 1.00 63.19 209 GLN A C 1
ATOM 1637 O O . GLN A 1 209 ? -11.705 1.223 39.673 1.00 63.19 209 GLN A O 1
ATOM 1642 N N . PHE A 1 210 ? -13.217 0.955 38.025 1.00 62.28 210 PHE A N 1
ATOM 1643 C CA . PHE A 1 210 ? -13.345 2.382 37.683 1.00 62.28 210 PHE A CA 1
ATOM 1644 C C . PHE A 1 210 ? -13.968 3.246 38.783 1.00 62.28 210 PHE A C 1
ATOM 1646 O O . PHE A 1 210 ? -13.707 4.444 38.842 1.00 62.28 210 PHE A O 1
ATOM 1653 N N . SER A 1 211 ? -14.760 2.646 39.674 1.00 59.06 211 SER A N 1
ATOM 1654 C CA . SER A 1 211 ? -15.486 3.340 40.744 1.00 59.06 211 SER A CA 1
ATOM 1655 C C . SER A 1 211 ? -14.585 3.986 41.801 1.00 59.06 211 SER A C 1
ATOM 1657 O O . SER A 1 211 ? -15.042 4.862 42.526 1.00 59.06 211 SER A O 1
ATOM 1659 N N . ASN A 1 212 ? -13.314 3.578 41.886 1.00 61.97 212 ASN A N 1
ATOM 1660 C CA . ASN A 1 212 ? -12.344 4.103 42.854 1.00 61.97 212 ASN A CA 1
ATOM 1661 C C . ASN A 1 212 ? -11.372 5.131 42.244 1.00 61.97 212 ASN A C 1
ATOM 1663 O O . ASN A 1 212 ? -10.401 5.521 42.894 1.00 61.97 212 ASN A O 1
ATOM 1667 N N . LEU A 1 213 ? -11.592 5.548 40.994 1.00 67.25 213 LEU A N 1
ATOM 1668 C CA . LEU A 1 213 ? -10.742 6.524 40.315 1.00 67.25 213 LEU A CA 1
ATOM 1669 C C . LEU A 1 213 ? -11.157 7.950 40.679 1.00 67.25 213 LEU A C 1
ATOM 1671 O O . LEU A 1 213 ? -12.346 8.257 40.744 1.00 67.25 213 LEU A O 1
ATOM 1675 N N . SER A 1 214 ? -10.175 8.838 40.853 1.00 73.69 214 SER A N 1
ATOM 1676 C CA . SER A 1 214 ? -10.439 10.273 40.983 1.00 73.69 214 SER A CA 1
ATOM 1677 C C . SER A 1 214 ? -11.069 10.831 39.704 1.00 73.69 214 SER A C 1
ATOM 1679 O O . SER A 1 214 ? -10.792 10.340 38.608 1.00 73.69 214 SER A O 1
ATOM 1681 N N . ASP A 1 215 ? -11.857 11.900 39.826 1.00 76.06 215 ASP A N 1
ATOM 1682 C CA . ASP A 1 215 ? -12.550 12.528 38.688 1.00 76.06 215 ASP A CA 1
ATOM 1683 C C . ASP A 1 215 ? -11.595 12.899 37.537 1.00 76.06 215 ASP A C 1
ATOM 1685 O O . ASP A 1 215 ? -11.926 12.757 36.361 1.00 76.06 215 ASP A O 1
ATOM 1689 N N . ASN A 1 216 ? -10.366 13.314 37.863 1.00 76.81 216 ASN A N 1
ATOM 1690 C CA . ASN A 1 216 ? -9.339 13.643 36.872 1.00 76.81 216 ASN A CA 1
ATOM 1691 C C . ASN A 1 216 ? -8.869 12.402 36.087 1.00 76.81 216 ASN A C 1
ATOM 1693 O O . ASN A 1 216 ? -8.684 12.455 34.873 1.00 76.81 216 ASN A O 1
ATOM 1697 N N . LEU A 1 217 ? -8.717 11.262 36.765 1.00 73.94 217 LEU A N 1
ATOM 1698 C CA . LEU A 1 217 ? -8.290 10.016 36.132 1.00 73.94 217 LEU A CA 1
ATOM 1699 C C . LEU A 1 217 ? -9.416 9.388 35.298 1.00 73.94 217 LEU A C 1
ATOM 1701 O O . LEU A 1 217 ? -9.157 8.856 34.222 1.00 73.94 217 LEU A O 1
ATOM 1705 N N . GLN A 1 218 ? -10.671 9.531 35.733 1.00 79.50 218 GLN A N 1
ATOM 1706 C CA . GLN A 1 218 ? -11.837 9.167 34.925 1.00 79.50 218 GLN A CA 1
ATOM 1707 C C . GLN A 1 218 ? -11.905 9.996 33.631 1.00 79.50 218 GLN A C 1
ATOM 1709 O O . GLN A 1 218 ? -12.077 9.446 32.542 1.00 79.50 218 GLN A O 1
ATOM 1714 N N . ALA A 1 219 ? -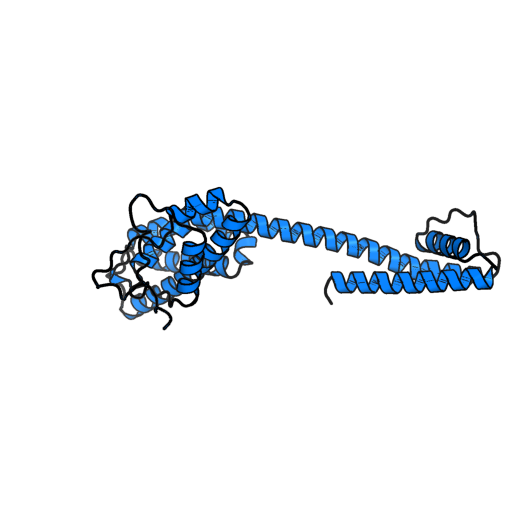11.696 11.313 33.717 1.00 82.00 219 ALA A N 1
ATOM 1715 C CA . ALA A 1 219 ? -11.647 12.173 32.535 1.00 82.00 219 ALA A CA 1
ATOM 1716 C C . ALA A 1 219 ? -10.485 11.804 31.589 1.00 82.00 219 ALA A C 1
ATOM 1718 O O . ALA A 1 219 ? -10.663 11.784 30.368 1.00 82.00 219 ALA A O 1
ATOM 1719 N N . HIS A 1 220 ? -9.312 11.468 32.139 1.00 85.12 220 HIS A N 1
ATOM 1720 C CA . HIS A 1 220 ? -8.157 11.014 31.360 1.00 85.12 220 HIS A CA 1
ATOM 1721 C C . HIS A 1 220 ? -8.453 9.715 30.597 1.00 85.12 220 HIS A C 1
ATOM 1723 O O . HIS A 1 220 ? -8.280 9.660 29.380 1.00 85.12 220 HIS A O 1
ATOM 1729 N N . LEU A 1 221 ? -8.985 8.703 31.285 1.00 86.62 221 LEU A N 1
ATOM 1730 C CA . LEU A 1 221 ? -9.293 7.409 30.686 1.00 86.62 221 LEU A CA 1
ATOM 1731 C C . LEU A 1 221 ? -10.396 7.504 29.621 1.00 86.62 221 LEU A C 1
ATOM 1733 O O . LEU A 1 221 ? -10.288 6.892 28.560 1.00 86.62 221 LEU A O 1
ATOM 1737 N N . SER A 1 222 ? -11.444 8.295 29.869 1.00 88.81 222 SER A N 1
ATOM 1738 C CA . SER A 1 222 ? -12.488 8.580 28.872 1.00 88.81 222 SER A CA 1
ATOM 1739 C C . SER A 1 222 ? -11.888 9.157 27.585 1.00 88.81 222 SER A C 1
ATOM 1741 O O . SER A 1 222 ? -12.208 8.711 26.477 1.00 88.81 222 SER A O 1
ATOM 1743 N N . ASN A 1 223 ? -10.971 10.117 27.722 1.00 90.00 223 ASN A N 1
ATOM 1744 C CA . ASN A 1 223 ? -10.276 10.723 26.595 1.00 90.00 223 ASN A CA 1
ATOM 1745 C C . ASN A 1 223 ? -9.398 9.703 25.854 1.00 90.00 223 ASN A C 1
ATOM 1747 O O . ASN A 1 223 ? -9.385 9.676 24.625 1.00 90.00 223 ASN A O 1
ATOM 1751 N N . ASP A 1 224 ? -8.699 8.828 26.571 1.00 90.94 224 ASP A N 1
ATOM 1752 C CA . ASP A 1 224 ? -7.849 7.812 25.951 1.00 90.94 224 ASP A CA 1
ATOM 1753 C C . ASP A 1 224 ? -8.643 6.714 25.242 1.00 90.94 224 ASP A C 1
ATOM 1755 O O . ASP A 1 224 ? -8.302 6.347 24.115 1.00 90.94 224 ASP A O 1
ATOM 1759 N N . LEU A 1 225 ? -9.768 6.275 25.810 1.00 93.38 225 LEU A N 1
ATOM 1760 C CA . LEU A 1 225 ? -10.714 5.398 25.119 1.00 93.38 225 LEU A CA 1
ATOM 1761 C C . LEU A 1 225 ? -11.295 6.066 23.871 1.00 93.38 225 LEU A C 1
ATOM 1763 O O . LEU A 1 225 ? -11.381 5.424 22.826 1.00 93.38 225 LEU A O 1
ATOM 1767 N N . SER A 1 226 ? -11.607 7.362 23.929 1.00 92.75 226 SER A N 1
ATOM 1768 C CA . SER A 1 226 ? -12.072 8.132 22.764 1.00 92.75 226 SER A CA 1
ATOM 1769 C C . SER A 1 226 ? -10.998 8.200 21.662 1.00 92.75 226 SER A C 1
ATOM 1771 O O . SER A 1 226 ? -11.286 7.991 20.481 1.00 92.75 226 SER A O 1
ATOM 1773 N N . LYS A 1 227 ? -9.719 8.371 22.036 1.00 92.50 227 LYS A N 1
ATOM 1774 C CA . LYS A 1 227 ? -8.570 8.337 21.106 1.00 92.50 227 LYS A CA 1
ATOM 1775 C C . LYS A 1 227 ? -8.306 6.960 20.493 1.00 92.50 227 LYS A C 1
ATOM 1777 O O . LYS A 1 227 ? -7.602 6.907 19.480 1.00 92.50 227 LYS A O 1
ATOM 1782 N N . ILE A 1 228 ? -8.809 5.878 21.088 1.00 95.81 228 ILE A N 1
ATOM 1783 C CA . ILE A 1 228 ? -8.783 4.517 20.527 1.00 95.81 228 ILE A CA 1
ATOM 1784 C C . ILE A 1 228 ? -10.001 4.293 19.633 1.00 95.81 228 ILE A C 1
ATOM 1786 O O . ILE A 1 228 ? -9.865 3.736 18.542 1.00 95.81 228 ILE A O 1
ATOM 1790 N N . TYR A 1 229 ? -11.168 4.751 20.085 1.00 95.00 229 TYR A N 1
ATOM 1791 C CA . TYR A 1 229 ? -12.454 4.513 19.449 1.00 95.00 229 TYR A CA 1
ATOM 1792 C C . TYR A 1 229 ? -12.492 5.048 18.017 1.00 95.00 229 TYR A C 1
ATOM 1794 O O . TYR A 1 229 ? -12.721 4.279 17.085 1.00 95.00 229 TYR A O 1
ATOM 1802 N N . GLU A 1 230 ? -12.172 6.327 17.812 1.00 93.38 230 GLU A N 1
ATOM 1803 C CA . GLU A 1 230 ? -12.191 6.937 16.477 1.00 93.38 230 GLU A CA 1
ATOM 1804 C C . GLU A 1 230 ? -11.266 6.194 15.482 1.00 93.38 230 GLU A C 1
ATOM 1806 O O . GLU A 1 230 ? -11.731 5.802 14.405 1.00 93.38 230 GLU A O 1
ATOM 1811 N N . PRO A 1 231 ? -9.972 5.947 15.781 1.00 96.19 231 PRO A N 1
ATOM 1812 C CA . PRO A 1 231 ? -9.115 5.161 14.898 1.00 96.19 231 PRO A CA 1
ATOM 1813 C C . PRO A 1 231 ? -9.596 3.730 14.670 1.00 96.19 231 PRO A C 1
ATOM 1815 O O . PRO A 1 231 ? -9.421 3.230 13.561 1.00 96.19 231 PRO A O 1
ATOM 1818 N N . ALA A 1 232 ? -10.198 3.081 15.673 1.00 96.69 232 ALA A N 1
ATOM 1819 C CA . ALA A 1 232 ? -10.753 1.738 15.529 1.00 96.69 232 ALA A CA 1
ATOM 1820 C C . ALA A 1 232 ? -11.935 1.737 14.556 1.00 96.69 232 ALA A C 1
ATOM 1822 O O . ALA A 1 232 ? -12.008 0.875 13.688 1.00 96.69 232 ALA A O 1
ATOM 1823 N N . VAL A 1 233 ? -12.811 2.737 14.611 1.00 94.62 233 VAL A N 1
ATOM 1824 C CA . VAL A 1 233 ? -13.910 2.862 13.646 1.00 94.62 233 VAL A CA 1
ATOM 1825 C C . VAL A 1 233 ? -13.396 3.195 12.247 1.00 94.62 233 VAL A C 1
ATOM 1827 O O . VAL A 1 233 ? -13.792 2.557 11.273 1.00 94.62 233 VAL A O 1
ATOM 1830 N N . LYS A 1 234 ? -12.453 4.135 12.117 1.00 94.75 234 LYS A N 1
ATOM 1831 C CA . LYS A 1 234 ? -11.853 4.480 10.814 1.00 94.75 234 LYS A CA 1
ATOM 1832 C C . LYS A 1 234 ? -11.117 3.298 10.181 1.00 94.75 234 LYS A C 1
ATOM 1834 O O . LYS A 1 234 ? -11.177 3.113 8.964 1.00 94.75 234 LYS A O 1
ATOM 1839 N N . LEU A 1 235 ? -10.429 2.494 10.991 1.00 96.00 235 LEU A N 1
ATOM 1840 C CA . LEU A 1 235 ? -9.766 1.275 10.538 1.00 96.00 235 LEU A CA 1
ATOM 1841 C C . LEU A 1 235 ? -10.790 0.226 10.078 1.00 96.00 235 LEU A C 1
ATOM 1843 O O . LEU A 1 235 ? -10.569 -0.395 9.040 1.00 96.00 235 LEU A O 1
ATOM 1847 N N . TRP A 1 236 ? -11.923 0.100 10.776 1.00 95.19 236 TRP A N 1
ATOM 1848 C CA . TRP A 1 236 ? -13.014 -0.807 10.414 1.00 95.19 236 TRP A CA 1
ATOM 1849 C C . TRP A 1 236 ? -13.657 -0.401 9.087 1.00 95.19 236 TRP A C 1
ATOM 1851 O O . TRP A 1 236 ? -13.776 -1.228 8.193 1.00 95.19 236 TRP A O 1
ATOM 1861 N N . LEU A 1 237 ? -13.965 0.885 8.889 1.00 93.12 237 LEU A N 1
ATOM 1862 C CA . LEU A 1 237 ? -14.484 1.396 7.612 1.00 93.12 237 LEU A CA 1
ATOM 1863 C C . LEU A 1 237 ? -13.498 1.151 6.456 1.00 93.12 237 LEU A C 1
ATOM 1865 O O . LEU A 1 237 ? -13.871 0.707 5.372 1.00 93.12 237 LEU A O 1
ATOM 1869 N N . SER A 1 238 ? -12.203 1.391 6.679 1.00 93.44 238 SER A N 1
ATOM 1870 C CA . SER A 1 238 ? -11.174 1.085 5.676 1.00 93.44 238 SER A CA 1
ATOM 1871 C C . SER A 1 238 ? -11.133 -0.412 5.336 1.00 93.44 238 SER A C 1
ATOM 1873 O O . SER A 1 238 ? -11.030 -0.789 4.165 1.00 93.44 238 SER A O 1
ATOM 1875 N N . HIS A 1 239 ? -11.261 -1.267 6.353 1.00 94.00 239 HIS A N 1
ATOM 1876 C CA . HIS A 1 239 ? -11.313 -2.715 6.203 1.00 94.00 239 HIS A CA 1
ATOM 1877 C C . HIS A 1 239 ? -12.560 -3.176 5.436 1.00 94.00 239 HIS A C 1
ATOM 1879 O O . HIS A 1 239 ? -12.433 -3.904 4.455 1.00 94.00 239 HIS A O 1
ATOM 1885 N N . MET A 1 240 ? -13.744 -2.684 5.802 1.00 92.19 240 MET A N 1
ATOM 1886 C CA . MET A 1 240 ? -15.006 -2.994 5.130 1.00 92.19 240 MET A CA 1
ATOM 1887 C C . MET A 1 240 ? -14.975 -2.592 3.654 1.00 92.19 240 MET A C 1
ATOM 1889 O O . MET A 1 240 ? -15.315 -3.399 2.796 1.00 92.19 240 MET A O 1
ATOM 1893 N N . LYS A 1 241 ? -14.448 -1.406 3.327 1.00 92.06 241 LYS A N 1
ATOM 1894 C CA . LYS A 1 241 ? -14.250 -0.976 1.931 1.00 92.06 241 LYS A CA 1
ATOM 1895 C C . LYS A 1 241 ? -13.290 -1.886 1.155 1.00 92.06 241 LYS A C 1
ATOM 1897 O O . LYS A 1 241 ? -13.435 -2.077 -0.053 1.00 92.06 241 LYS A O 1
ATOM 1902 N N . HIS A 1 242 ? -12.273 -2.435 1.820 1.00 91.12 242 HIS A N 1
ATOM 1903 C CA . HIS A 1 242 ? -11.390 -3.418 1.197 1.00 91.12 242 HIS A CA 1
ATOM 1904 C C . HIS A 1 242 ? -12.126 -4.736 0.925 1.00 91.12 242 HIS A C 1
ATOM 1906 O O . HIS A 1 242 ? -12.026 -5.262 -0.186 1.00 91.12 242 HIS A O 1
ATOM 1912 N N . LEU A 1 243 ? -12.888 -5.237 1.902 1.00 91.31 243 LEU A N 1
ATOM 1913 C CA . LEU A 1 243 ? -13.692 -6.451 1.764 1.00 91.31 243 LEU A CA 1
ATOM 1914 C C . LEU A 1 243 ? -14.748 -6.318 0.669 1.00 91.31 243 LEU A C 1
ATOM 1916 O O . LEU A 1 243 ? -14.889 -7.229 -0.134 1.00 91.31 243 LEU A O 1
ATOM 1920 N N . GLU A 1 244 ? -15.422 -5.174 0.577 1.00 91.62 244 GLU A N 1
ATOM 1921 C CA . GLU A 1 244 ? -16.408 -4.882 -0.466 1.00 91.62 244 GLU A CA 1
ATOM 1922 C C . GLU A 1 244 ? -15.844 -5.141 -1.871 1.00 91.62 244 GLU A C 1
ATOM 1924 O O . GLU A 1 244 ? -16.500 -5.738 -2.721 1.00 91.62 244 GLU A O 1
ATOM 1929 N N . LYS A 1 245 ? -14.591 -4.731 -2.105 1.00 90.12 245 LYS A N 1
ATOM 1930 C CA . LYS A 1 245 ? -13.920 -4.886 -3.398 1.00 90.12 245 LYS A CA 1
ATOM 1931 C C . LYS A 1 245 ? -13.294 -6.269 -3.597 1.00 90.12 245 LYS A C 1
ATOM 1933 O O . LYS A 1 245 ? -13.293 -6.774 -4.717 1.00 90.12 245 LYS A O 1
ATOM 1938 N N . ALA A 1 246 ? -12.675 -6.830 -2.559 1.00 89.19 246 ALA A N 1
ATOM 1939 C CA . ALA A 1 246 ? -11.860 -8.043 -2.668 1.00 89.19 246 ALA A CA 1
ATOM 1940 C C . ALA A 1 246 ? -12.642 -9.336 -2.376 1.00 89.19 246 ALA A C 1
ATOM 1942 O O . ALA A 1 246 ? -12.365 -10.362 -2.993 1.00 89.19 246 ALA A O 1
ATOM 1943 N N . TYR A 1 247 ? -13.616 -9.281 -1.464 1.00 90.06 247 TYR A N 1
ATOM 1944 C CA . TYR A 1 247 ? -14.400 -10.417 -0.968 1.00 90.06 247 TYR A CA 1
ATOM 1945 C C . TYR A 1 247 ? -15.876 -10.017 -0.725 1.00 90.06 247 TYR A C 1
ATOM 1947 O O . TYR A 1 247 ? -16.315 -9.974 0.429 1.00 90.06 247 TYR A O 1
ATOM 1955 N N . PRO A 1 248 ? -16.673 -9.747 -1.782 1.00 88.94 248 PRO A N 1
ATOM 1956 C CA . PRO A 1 248 ? -18.018 -9.172 -1.643 1.00 88.94 248 PRO A CA 1
ATOM 1957 C C . PRO A 1 248 ? -18.977 -9.993 -0.769 1.00 88.94 248 PRO A C 1
ATOM 1959 O O . PRO A 1 248 ? -19.781 -9.431 -0.032 1.00 88.94 248 PRO A O 1
ATOM 1962 N N . SER A 1 249 ? -18.879 -11.326 -0.802 1.00 88.12 249 SER A N 1
ATOM 1963 C CA . SER A 1 249 ? -19.712 -12.195 0.038 1.00 88.12 249 SER A CA 1
ATOM 1964 C C . SER A 1 249 ? -19.379 -12.054 1.525 1.00 88.12 249 SER A C 1
ATOM 1966 O O . SER A 1 249 ? -20.285 -11.944 2.344 1.00 88.12 249 SER A O 1
ATOM 1968 N N . LEU A 1 250 ? -18.087 -12.012 1.872 1.00 86.88 250 LEU A N 1
ATOM 1969 C CA . LEU A 1 250 ? -17.633 -11.843 3.255 1.00 86.88 250 LEU A CA 1
ATOM 1970 C C . LEU A 1 250 ? -17.989 -10.452 3.787 1.00 86.88 250 LEU A C 1
ATOM 1972 O O . LEU A 1 250 ? -18.368 -10.320 4.946 1.00 86.88 250 LEU A O 1
ATOM 1976 N N . PHE A 1 251 ? -17.902 -9.429 2.933 1.00 89.62 251 PHE A N 1
ATOM 1977 C CA . PHE A 1 251 ? -18.348 -8.076 3.257 1.00 89.62 251 PHE A CA 1
ATOM 1978 C C . PHE A 1 251 ? -19.809 -8.054 3.716 1.00 89.62 251 PHE A C 1
ATOM 1980 O O . PHE A 1 251 ? -20.084 -7.528 4.791 1.00 89.62 251 PHE A O 1
ATOM 1987 N N . MET A 1 252 ? -20.722 -8.671 2.957 1.00 85.75 252 MET A N 1
ATOM 1988 C CA . MET A 1 252 ? -22.143 -8.722 3.325 1.00 85.75 252 MET A CA 1
ATOM 1989 C C . MET A 1 252 ? -22.355 -9.440 4.663 1.00 85.75 252 MET A C 1
ATOM 1991 O O . MET A 1 252 ? -23.058 -8.923 5.525 1.00 85.75 252 MET A O 1
ATOM 1995 N N . THR A 1 253 ? -21.676 -10.571 4.883 1.00 85.69 253 THR A N 1
ATOM 1996 C CA . THR A 1 253 ? -21.751 -11.317 6.151 1.00 85.69 253 THR A CA 1
ATOM 1997 C C . THR A 1 253 ? -21.286 -10.486 7.351 1.00 85.69 253 THR A C 1
ATOM 1999 O O . THR A 1 253 ? -21.944 -10.476 8.386 1.00 85.69 253 THR A O 1
ATOM 2002 N N . ILE A 1 254 ? -20.167 -9.766 7.232 1.00 83.44 254 ILE A N 1
ATOM 2003 C CA . ILE A 1 254 ? -19.651 -8.932 8.332 1.00 83.44 254 ILE A CA 1
ATOM 2004 C C . ILE A 1 254 ? -20.533 -7.694 8.546 1.00 83.44 254 ILE A C 1
ATOM 2006 O O . ILE A 1 254 ? -20.694 -7.235 9.678 1.00 83.44 254 ILE A O 1
ATOM 2010 N N . LEU A 1 255 ? -21.137 -7.162 7.480 1.00 84.88 255 LEU A N 1
ATOM 2011 C CA . LEU A 1 255 ? -22.033 -6.010 7.552 1.00 84.88 255 LEU A CA 1
ATOM 2012 C C . LEU A 1 255 ? -23.334 -6.330 8.308 1.00 84.88 255 LEU A C 1
ATOM 2014 O O . LEU A 1 255 ? -23.815 -5.497 9.080 1.00 84.88 255 LEU A O 1
ATOM 2018 N N . GLU A 1 256 ? -23.862 -7.548 8.162 1.00 80.56 256 GLU A N 1
ATOM 2019 C CA . GLU A 1 256 ? -24.994 -8.038 8.963 1.00 80.56 256 GLU A CA 1
ATOM 2020 C C . GLU A 1 256 ? -24.678 -8.021 10.462 1.00 80.56 256 GLU A C 1
ATOM 2022 O O . GLU A 1 256 ? -25.510 -7.627 11.279 1.00 80.56 256 GLU A O 1
ATOM 2027 N N . THR A 1 257 ? -23.443 -8.369 10.824 1.00 79.12 257 THR A N 1
ATOM 2028 C CA . THR A 1 257 ? -22.937 -8.297 12.194 1.00 79.12 257 THR A CA 1
ATOM 2029 C C . THR A 1 257 ? -22.170 -7.002 12.452 1.00 79.12 257 THR A C 1
ATOM 2031 O O . THR A 1 257 ? -21.179 -7.021 13.182 1.00 79.12 257 THR A O 1
ATOM 2034 N N . ASN A 1 258 ? -22.582 -5.862 11.892 1.00 82.81 258 ASN A N 1
ATOM 2035 C CA . ASN A 1 258 ? -21.873 -4.607 12.148 1.00 82.81 258 ASN A CA 1
ATOM 2036 C C . ASN A 1 258 ? -21.848 -4.265 13.660 1.00 82.81 258 ASN A C 1
ATOM 2038 O O . ASN A 1 258 ? -22.776 -4.609 14.409 1.00 82.81 258 ASN A O 1
ATOM 2042 N N . PRO A 1 259 ? -20.786 -3.593 14.138 1.00 82.75 259 PRO A N 1
ATOM 2043 C CA . PRO A 1 259 ? -20.584 -3.356 15.563 1.00 82.75 259 PRO A CA 1
ATOM 2044 C C . PRO A 1 259 ? -21.433 -2.214 16.144 1.00 82.75 259 PRO A C 1
ATOM 2046 O O . PRO A 1 259 ? -21.483 -2.074 17.362 1.00 82.75 259 PRO A O 1
ATOM 2049 N N . PHE A 1 260 ? -22.135 -1.432 15.320 1.00 78.75 260 PHE A N 1
ATOM 2050 C CA . PHE A 1 260 ? -22.899 -0.263 15.770 1.00 78.75 260 PHE A CA 1
ATOM 2051 C C . PHE A 1 260 ? -24.395 -0.538 16.010 1.00 78.75 260 PHE A C 1
ATOM 2053 O O . PHE A 1 260 ? -25.092 0.296 16.580 1.00 78.75 260 PHE A O 1
ATOM 2060 N N . GLY A 1 261 ? -24.898 -1.708 15.608 1.00 59.84 261 GLY A N 1
ATOM 2061 C CA . GLY A 1 261 ? -26.329 -2.032 15.585 1.00 59.84 261 GLY A CA 1
ATOM 2062 C C . GLY A 1 261 ? -26.989 -2.434 16.910 1.00 59.84 261 GLY A C 1
ATOM 2063 O O . GLY A 1 261 ? -27.884 -3.270 16.875 1.00 59.84 261 GLY A O 1
ATOM 2064 N N . VAL A 1 262 ? -26.580 -1.909 18.075 1.00 50.66 262 VAL A N 1
ATOM 2065 C CA . VAL A 1 262 ? -27.279 -2.203 19.348 1.00 50.66 262 VAL A CA 1
ATOM 2066 C C . VAL A 1 262 ? -27.242 -1.017 20.319 1.00 50.66 262 VAL A C 1
ATOM 2068 O O . VAL A 1 262 ? -26.492 -1.009 21.290 1.00 50.66 262 VAL A O 1
ATOM 2071 N N . ALA A 1 263 ? -28.103 -0.028 20.099 1.00 38.06 263 ALA A N 1
ATOM 2072 C CA . ALA A 1 263 ? -28.622 0.804 21.182 1.00 38.06 263 ALA A CA 1
ATOM 2073 C C . ALA A 1 263 ? -29.974 1.383 20.753 1.00 38.06 263 ALA A C 1
ATOM 2075 O O . ALA A 1 263 ? -30.029 2.325 19.968 1.00 38.06 263 ALA A O 1
ATOM 2076 N N . LYS A 1 264 ? -31.082 0.835 21.274 1.00 36.88 264 LYS A N 1
ATOM 2077 C CA . LYS A 1 264 ? -32.345 1.585 21.303 1.00 36.88 264 LYS A CA 1
ATOM 2078 C C . LYS A 1 264 ? -32.087 2.831 22.152 1.00 36.88 264 LYS A C 1
ATOM 2080 O O . LYS A 1 264 ? -31.778 2.673 23.335 1.00 36.88 264 LYS A O 1
ATOM 2085 N N . PRO A 1 265 ? -32.194 4.047 21.610 1.00 39.09 265 PRO A N 1
ATOM 2086 C CA . PRO A 1 265 ? -32.087 5.224 22.443 1.00 39.09 265 PRO A CA 1
ATOM 2087 C C . PRO A 1 265 ? -33.366 5.345 23.273 1.00 39.09 265 PRO A C 1
ATOM 2089 O O . PRO A 1 265 ? -34.475 5.222 22.759 1.00 39.09 265 PRO A O 1
ATOM 2092 N N . GLU A 1 266 ? -33.219 5.635 24.565 1.00 40.19 266 GLU A N 1
ATOM 2093 C CA . GLU A 1 266 ? -34.331 6.047 25.438 1.00 40.19 266 GLU A CA 1
ATOM 2094 C C . GLU A 1 266 ? -34.943 7.396 25.005 1.00 40.19 266 GLU A C 1
ATOM 2096 O O . GLU A 1 266 ? -35.983 7.809 25.513 1.00 40.19 266 GLU A O 1
ATOM 2101 N N . ARG A 1 267 ? -34.311 8.097 24.053 1.00 43.97 267 ARG A N 1
ATOM 2102 C CA . ARG A 1 267 ? -34.786 9.356 23.475 1.00 43.97 267 ARG A CA 1
ATOM 2103 C C . ARG A 1 267 ? -35.304 9.126 22.061 1.00 43.97 267 ARG A C 1
ATOM 2105 O O . ARG A 1 267 ? -34.661 8.449 21.266 1.00 43.97 267 ARG A O 1
ATOM 2112 N N . SER A 1 268 ? -36.448 9.735 21.750 1.00 42.34 268 SER A N 1
ATOM 2113 C CA . SER A 1 268 ? -37.007 9.794 20.398 1.00 42.34 268 SER A CA 1
ATOM 2114 C C . SER A 1 268 ? -35.928 10.238 19.412 1.00 42.34 268 SER A C 1
ATOM 2116 O O . SER A 1 268 ? -35.414 11.354 19.529 1.00 42.34 268 SER A O 1
ATOM 2118 N N . CYS A 1 269 ? -35.577 9.366 18.468 1.00 43.00 269 CYS A N 1
ATOM 2119 C CA . CYS A 1 269 ? -34.636 9.710 17.415 1.00 43.00 269 CYS A CA 1
ATOM 2120 C C . CYS A 1 269 ? -35.153 10.938 16.655 1.00 43.00 269 CYS A C 1
ATOM 2122 O O . CYS A 1 269 ? -36.330 10.956 16.277 1.00 43.00 269 CYS A O 1
ATOM 2124 N N . PRO A 1 270 ? -34.312 11.956 16.408 1.00 45.72 270 PRO A N 1
ATOM 2125 C CA . PRO A 1 270 ? -34.632 12.939 15.386 1.00 45.72 270 PRO A CA 1
ATOM 2126 C C . PRO A 1 270 ? -34.842 12.203 14.049 1.00 45.72 270 PRO A C 1
ATOM 2128 O O . PRO A 1 270 ? -34.250 11.136 13.845 1.00 45.72 270 PRO A O 1
ATOM 2131 N N . PRO A 1 271 ? -35.726 12.713 13.173 1.00 39.62 271 PRO A N 1
ATOM 2132 C CA . PRO A 1 271 ? -36.085 12.034 11.936 1.00 39.62 271 PRO A CA 1
ATOM 2133 C C . PRO A 1 271 ? -34.832 11.672 11.128 1.00 39.62 271 PRO A C 1
ATOM 2135 O O . PRO A 1 271 ? -33.846 12.418 11.156 1.00 39.62 271 PRO A O 1
ATOM 2138 N N . PRO A 1 272 ? -34.853 10.521 10.438 1.00 44.38 272 PRO A N 1
ATOM 2139 C CA . PRO A 1 272 ? -33.709 10.066 9.683 1.00 44.38 272 PRO A CA 1
ATOM 2140 C C . PRO A 1 272 ? -33.537 11.036 8.519 1.00 44.38 272 PRO A C 1
ATOM 2142 O O . PRO A 1 272 ? -34.408 11.145 7.659 1.00 44.38 272 PRO A O 1
ATOM 2145 N N . PHE A 1 273 ? -32.398 11.718 8.521 1.00 48.25 273 PHE A N 1
ATOM 2146 C CA . PHE A 1 273 ? -31.919 12.584 7.451 1.00 48.25 273 PHE A CA 1
ATOM 2147 C C . PHE A 1 273 ? -32.650 13.937 7.318 1.00 48.25 273 PHE A C 1
ATOM 2149 O O . PHE A 1 273 ? -33.875 14.024 7.420 1.00 48.25 273 PHE A O 1
ATOM 2156 N N . PRO A 1 274 ? -31.913 15.034 7.062 1.00 38.81 274 PRO A N 1
ATOM 2157 C CA . PRO A 1 274 ? -32.531 16.230 6.521 1.00 38.81 274 PRO A CA 1
ATOM 2158 C C . PRO A 1 274 ? -33.087 15.868 5.141 1.00 38.81 274 PRO A C 1
ATOM 2160 O O . PRO A 1 274 ? -32.333 15.580 4.215 1.00 38.81 274 PRO A O 1
ATOM 2163 N N . VAL A 1 275 ? -34.413 15.840 5.024 1.00 42.19 275 VAL A N 1
ATOM 2164 C CA . VAL A 1 275 ? -35.098 15.796 3.731 1.00 42.19 275 VAL A CA 1
ATOM 2165 C C . VAL A 1 275 ? -34.644 17.041 2.970 1.00 42.19 275 VAL A C 1
ATOM 2167 O O . VAL A 1 275 ? -34.887 18.159 3.430 1.00 42.19 275 VAL A O 1
ATOM 2170 N N . GLU A 1 276 ? -33.930 16.856 1.858 1.00 36.12 276 GLU A N 1
ATOM 2171 C CA . GLU A 1 276 ? -33.633 17.952 0.935 1.00 36.12 276 GLU A CA 1
ATOM 2172 C C . GLU A 1 276 ? -34.958 18.634 0.558 1.00 36.12 276 GLU A C 1
ATOM 2174 O O . GLU A 1 276 ? -35.914 17.941 0.192 1.00 36.12 276 GLU A O 1
ATOM 2179 N N . PRO A 1 277 ? -35.072 19.966 0.690 1.00 44.72 277 PRO A N 1
ATOM 2180 C CA . PRO A 1 277 ? -36.277 20.655 0.269 1.00 44.72 277 PRO A CA 1
ATOM 2181 C C . PRO A 1 277 ? -36.422 20.527 -1.253 1.00 44.72 277 PRO A C 1
ATOM 2183 O O . PRO A 1 277 ? -35.490 20.841 -1.994 1.00 44.72 277 PRO A O 1
ATOM 2186 N N . ALA A 1 278 ? -37.590 20.030 -1.668 1.00 44.84 278 ALA A N 1
ATOM 2187 C CA . ALA A 1 278 ? -38.030 19.917 -3.058 1.00 44.84 278 ALA A CA 1
ATOM 2188 C C . ALA A 1 278 ? -38.097 21.270 -3.782 1.00 44.84 278 ALA A C 1
ATOM 2190 O O . ALA A 1 278 ? -38.365 22.295 -3.109 1.00 44.84 278 ALA A O 1
#

Secondary structure (DSSP, 8-state):
--HHHHHHHHHHHHHHHHHHHHHHHHHHH---HHHHHHHHHHHHTT---SSS---SHHHHHHHHHHHHHHHHHHHHHHHHHHHHHHHHHHHHHHHHHHHHHHHHHIIIIIHHHHHHHHHT-TT----PPPSSTT----HHHHHHHHHHHHT------GGG--HHHHHHHHT-THHHHHHT-HHHHHSHHHHHHHHHHHHHHHHHHH-S-GGGS-HHHHHHHHHHHHHHHHHHHHHHHHHHHHHHHH-HHHHHHHHHT-TT-----SSPPPPSS-----

Sequence (278 aa):
MNANQRLALAIGILMLIAIAGTIGFSRLEGLSAFDAFYLTVVTITTVGYGDIVPTTDASRLLAMGLVVTGFTFFTAVVITSVQSLFERREETRRSQQLQTLITLFYSEVGDRLIRLLSSCDPDLPCIQEPPSTEKTWTHEDYSQLAEVLKYHGFKVSLEKLDAGKLKEILDSPLLLTLLENPQVFNHALFNKVLRGMFHVKGELAIHEQFSNLSDNLQAHLSNDLSKIYEPAVKLWLSHMKHLEKAYPSLFMTILETNPFGVAKPERSCPPPFPVEPA

pLDDT: mean 85.17, std 15.24, range [36.12, 97.62]

Radius of gyration: 31.46 Å; chains: 1; bounding box: 78×34×87 Å

Organism: NCBI:txid1839801

InterPro domains:
  IPR013099 Potassium channel domain [PF07885] (13-82)
  IPR050721 Trk/Ktr/HKT Potassium Transport [PTHR43833] (14-131)
  IPR059911 MJ1433, C-terminal helical domain [PF27232] (95-254)